Protein AF-A0A7V9Q088-F1 (afdb_monomer_lite)

Radius of gyration: 22.1 Å; chains: 1; bounding box: 55×41×74 Å

Secondary structure (DSSP, 8-state):
-HHHHHHHHHHHHHHHSSSS-GGGG-GGGB--HHHHHHHHHHHHHH-TTT-HHHH-HHHHHHHHHHHHHHHH--SSS---SHHHHHHHHHHHHHHHHHHHBS--SSTTSHHHHTTHHHHHHHHHHHHHHHHHHHHHHHHHHHSSHHHHHHHHHHHHHHHHHHHHHHH-TTTTTHHHHSSSS-TT-GGGT-HHHHHHHHHHHHHTSPPHHHHGGGGGGSHHHHHHHHHHHHHHHHHHHHHHHHSHHHHHHHHHTT--

Structure (mmCIF, N/CA/C/O backbone):
data_AF-A0A7V9Q088-F1
#
_entry.id   AF-A0A7V9Q088-F1
#
loop_
_atom_site.group_PDB
_atom_site.id
_atom_site.type_symbol
_atom_site.label_atom_id
_atom_site.label_alt_id
_atom_site.label_comp_id
_atom_site.label_asym_id
_atom_site.label_entity_id
_atom_site.label_seq_id
_atom_site.pdbx_PDB_ins_code
_atom_site.Cartn_x
_atom_site.Cartn_y
_atom_site.Cartn_z
_atom_site.occupancy
_atom_site.B_iso_or_equiv
_atom_site.auth_seq_id
_atom_site.auth_comp_id
_atom_site.auth_asym_id
_atom_site.auth_atom_id
_atom_site.pdbx_PDB_model_num
ATOM 1 N N . MET A 1 1 ? -17.398 9.238 -22.996 1.00 75.69 1 MET A N 1
ATOM 2 C CA . MET A 1 1 ? -16.457 8.129 -23.282 1.00 75.69 1 MET A CA 1
ATOM 3 C C . MET A 1 1 ? -15.951 8.136 -24.720 1.00 75.69 1 MET A C 1
ATOM 5 O O . MET A 1 1 ? -14.748 8.254 -24.880 1.00 75.69 1 MET A O 1
ATOM 9 N N . ALA A 1 2 ? -16.811 8.085 -25.746 1.00 91.38 2 ALA A N 1
ATOM 10 C CA . ALA A 1 2 ? -16.373 7.986 -27.150 1.00 91.38 2 ALA A CA 1
ATOM 11 C C . ALA A 1 2 ? -15.388 9.088 -27.597 1.00 91.38 2 ALA A C 1
ATOM 13 O O . ALA A 1 2 ? -14.335 8.774 -28.136 1.00 91.38 2 ALA A O 1
ATOM 14 N N . VAL A 1 3 ? -15.676 10.361 -27.297 1.00 92.56 3 VAL A N 1
ATOM 15 C CA . VAL A 1 3 ? -14.774 11.489 -27.616 1.00 92.56 3 VAL A CA 1
ATOM 16 C C . VAL A 1 3 ? -13.423 11.358 -26.902 1.00 92.56 3 VAL A C 1
ATOM 18 O O . VAL A 1 3 ? -12.386 11.588 -27.509 1.00 92.56 3 VAL A O 1
ATOM 21 N N . GLY A 1 4 ? -13.420 10.933 -25.634 1.00 89.31 4 GLY A N 1
ATOM 22 C CA . GLY A 1 4 ? -12.186 10.720 -24.872 1.00 89.31 4 GLY A CA 1
ATOM 23 C C . GLY A 1 4 ? -11.329 9.591 -25.445 1.00 89.31 4 GLY A C 1
ATOM 24 O O . GLY A 1 4 ? -10.123 9.759 -25.587 1.00 89.31 4 GLY A O 1
ATOM 25 N N . ILE A 1 5 ? -11.957 8.480 -25.844 1.00 90.62 5 ILE A N 1
ATOM 26 C CA . ILE A 1 5 ? -11.276 7.368 -26.523 1.00 90.62 5 ILE A CA 1
ATOM 27 C C . ILE A 1 5 ? -10.698 7.850 -27.857 1.00 90.62 5 ILE A C 1
ATOM 29 O O . ILE A 1 5 ? -9.521 7.638 -28.114 1.00 90.62 5 ILE A O 1
ATOM 33 N N . ALA A 1 6 ? -11.488 8.561 -28.669 1.00 92.81 6 ALA A N 1
ATOM 34 C CA . ALA A 1 6 ? -11.044 9.069 -29.965 1.00 92.81 6 ALA A CA 1
ATOM 35 C C . ALA A 1 6 ? -9.851 10.033 -29.844 1.00 92.81 6 ALA A C 1
ATOM 37 O O . ALA A 1 6 ? -8.880 9.901 -30.586 1.00 92.81 6 ALA A O 1
ATOM 38 N N . LEU A 1 7 ? -9.887 10.965 -28.885 1.00 93.00 7 LEU A N 1
ATOM 39 C CA . LEU A 1 7 ? -8.783 11.896 -28.636 1.00 93.00 7 LEU A CA 1
ATOM 40 C C . LEU A 1 7 ? -7.525 11.180 -28.121 1.00 93.00 7 LEU A C 1
ATOM 42 O O . LEU A 1 7 ? -6.427 11.490 -28.579 1.00 93.00 7 LEU A O 1
ATOM 46 N N . ALA A 1 8 ? -7.668 10.200 -27.222 1.00 89.00 8 ALA A N 1
ATOM 47 C CA . ALA A 1 8 ? -6.544 9.401 -26.729 1.00 89.00 8 ALA A CA 1
ATOM 48 C C . ALA A 1 8 ? -5.906 8.556 -27.846 1.00 89.00 8 ALA A C 1
ATOM 50 O O . ALA A 1 8 ? -4.684 8.512 -27.981 1.00 89.00 8 ALA A O 1
ATOM 51 N N . SER A 1 9 ? -6.734 7.937 -28.689 1.00 90.44 9 SER A N 1
ATOM 52 C CA . SER A 1 9 ? -6.293 7.206 -29.875 1.00 90.44 9 SER A CA 1
ATOM 53 C C . SER A 1 9 ? -5.562 8.109 -30.868 1.00 90.44 9 SER A C 1
ATOM 55 O O . SER A 1 9 ? -4.493 7.739 -31.344 1.00 90.44 9 SER A O 1
ATOM 57 N N . LEU A 1 10 ? -6.091 9.304 -31.152 1.00 94.06 10 LEU A N 1
ATOM 58 C CA . LEU A 1 10 ? -5.454 10.266 -32.055 1.00 94.06 10 LEU A CA 1
ATOM 59 C C . LEU A 1 10 ? -4.103 10.746 -31.511 1.00 94.06 10 LEU A C 1
ATOM 61 O O . LEU A 1 10 ? -3.134 10.823 -32.264 1.00 94.06 10 LEU A O 1
ATOM 65 N N . PHE A 1 11 ? -4.017 11.016 -30.206 1.00 91.38 11 PHE A N 1
ATOM 66 C CA . PHE A 1 11 ? -2.753 11.353 -29.555 1.00 91.38 11 PHE A CA 1
ATOM 67 C C . PHE A 1 11 ? -1.709 10.244 -29.734 1.00 91.38 11 PHE A C 1
ATOM 69 O O . PHE A 1 11 ? -0.570 10.534 -30.101 1.00 91.38 11 PHE A O 1
ATOM 76 N N . ASN A 1 12 ? -2.097 8.979 -29.537 1.00 90.44 12 ASN A N 1
ATOM 77 C CA . ASN A 1 12 ? -1.188 7.855 -29.749 1.00 90.44 12 ASN A CA 1
ATOM 78 C C . ASN A 1 12 ? -0.735 7.753 -31.210 1.00 90.44 12 ASN A C 1
ATOM 80 O O . ASN A 1 12 ? 0.446 7.527 -31.452 1.00 90.44 12 ASN A O 1
ATOM 84 N N . VAL A 1 13 ? -1.626 7.987 -32.182 1.00 92.94 13 VAL A N 1
ATOM 85 C CA . VAL A 1 13 ? -1.256 7.975 -33.608 1.00 92.94 13 VAL A CA 1
ATOM 86 C C . VAL A 1 13 ? -0.231 9.065 -33.912 1.00 92.94 13 VAL A C 1
ATOM 88 O O . VAL A 1 13 ? 0.770 8.788 -34.563 1.00 92.94 13 VAL A O 1
ATOM 91 N N . ILE A 1 14 ? -0.437 10.282 -33.401 1.00 93.00 14 ILE A N 1
ATOM 92 C CA . ILE A 1 14 ? 0.496 11.402 -33.600 1.00 93.00 14 ILE A CA 1
ATOM 93 C C . ILE A 1 14 ? 1.861 11.106 -32.963 1.00 93.00 14 ILE A C 1
ATOM 95 O O . ILE A 1 14 ? 2.893 11.435 -33.541 1.00 93.00 14 ILE A O 1
ATOM 99 N N . ARG A 1 15 ? 1.880 10.499 -31.771 1.00 89.38 15 ARG A N 1
ATOM 100 C CA . ARG A 1 15 ? 3.108 10.297 -30.990 1.00 89.38 15 ARG A CA 1
ATOM 101 C C . ARG A 1 15 ? 3.881 9.027 -31.352 1.00 89.38 15 ARG A C 1
ATOM 103 O O . ARG A 1 15 ? 5.106 9.048 -31.332 1.00 89.38 15 ARG A O 1
ATOM 110 N N . PHE A 1 16 ? 3.177 7.935 -31.625 1.00 86.38 16 PHE A N 1
ATOM 111 C CA . PHE A 1 16 ? 3.736 6.586 -31.771 1.00 86.38 16 PHE A CA 1
ATOM 112 C C . PHE A 1 16 ? 3.439 5.955 -33.137 1.00 86.38 16 PHE A C 1
ATOM 114 O O . PHE A 1 16 ? 3.862 4.833 -33.393 1.00 86.38 16 PHE A O 1
ATOM 121 N N . GLY A 1 17 ? 2.681 6.628 -34.010 1.00 90.69 17 GLY A N 1
ATOM 122 C CA . GLY A 1 17 ? 2.274 6.072 -35.304 1.00 90.69 17 GLY A CA 1
ATOM 123 C C . GLY A 1 17 ? 1.231 4.952 -35.208 1.00 90.69 17 GLY A C 1
ATOM 124 O O . GLY A 1 17 ? 0.972 4.273 -36.197 1.00 90.69 17 GLY A O 1
ATOM 125 N N . SER A 1 18 ? 0.624 4.741 -34.036 1.00 89.81 18 SER A N 1
ATOM 126 C CA . SER A 1 18 ? -0.330 3.659 -33.772 1.00 89.81 18 SER A CA 1
ATOM 127 C C . SER A 1 18 ? -1.443 4.119 -32.831 1.00 89.81 18 SER A C 1
ATOM 129 O O . SER A 1 18 ? -1.239 4.976 -31.982 1.00 89.81 18 SER A O 1
ATOM 131 N N . VAL A 1 19 ? -2.635 3.525 -32.951 1.00 89.31 19 VAL A N 1
ATOM 132 C CA . VAL A 1 19 ? -3.782 3.773 -32.051 1.00 89.31 19 VAL A CA 1
ATOM 133 C C . VAL A 1 19 ? -3.462 3.367 -30.605 1.00 89.31 19 VAL A C 1
ATOM 135 O O . VAL A 1 19 ? -3.989 3.943 -29.648 1.00 89.31 19 VAL A O 1
ATOM 138 N N . LEU A 1 20 ? -2.575 2.385 -30.454 1.00 83.31 20 LEU A N 1
ATOM 139 C CA . LEU A 1 20 ? -2.045 1.912 -29.183 1.00 83.31 20 LEU A CA 1
ATOM 140 C C . LEU A 1 20 ? -0.605 2.391 -29.028 1.00 83.31 20 LEU A C 1
ATOM 142 O O . LEU A 1 20 ? 0.156 2.397 -29.993 1.00 83.31 20 LEU A O 1
ATOM 146 N N . ASN A 1 21 ? -0.215 2.739 -27.805 1.00 80.81 21 ASN A N 1
ATOM 147 C CA . ASN A 1 21 ? 1.184 2.996 -27.501 1.00 80.81 21 ASN A CA 1
ATOM 148 C C . ASN A 1 21 ? 1.957 1.665 -27.539 1.00 80.81 21 ASN A C 1
ATOM 150 O O . ASN A 1 21 ? 1.909 0.881 -26.593 1.00 80.81 21 ASN A O 1
ATOM 154 N N . THR A 1 22 ? 2.634 1.409 -28.656 1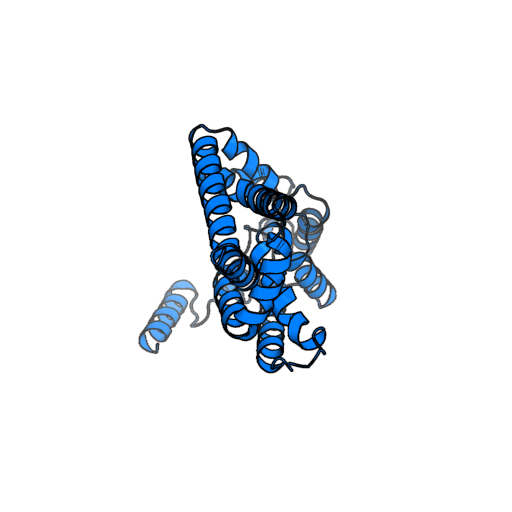.00 81.38 22 THR A N 1
ATOM 155 C CA . THR A 1 22 ? 3.386 0.174 -28.907 1.00 81.38 22 THR A CA 1
ATOM 156 C C . THR A 1 22 ? 4.629 0.050 -28.042 1.00 81.38 22 THR A C 1
ATOM 158 O O . THR A 1 22 ? 5.059 -1.073 -27.809 1.00 81.38 22 THR A O 1
ATOM 161 N N . SER A 1 23 ? 5.158 1.154 -27.500 1.00 78.62 23 SER A N 1
ATOM 162 C CA . SER A 1 23 ? 6.280 1.091 -26.560 1.00 78.62 23 SER A CA 1
ATOM 163 C C . SER A 1 23 ? 5.919 0.311 -25.304 1.00 78.62 23 SER A C 1
ATOM 165 O O . SER A 1 23 ? 6.768 -0.336 -24.724 1.00 78.62 23 SER A O 1
ATOM 167 N N . TYR A 1 24 ? 4.646 0.288 -24.905 1.00 75.44 24 TYR A N 1
ATOM 168 C CA . TYR A 1 24 ? 4.194 -0.533 -23.781 1.00 75.44 24 TYR A CA 1
ATOM 169 C C . TYR A 1 24 ? 4.073 -2.028 -24.095 1.00 75.44 24 TYR A C 1
ATOM 171 O O . TYR A 1 24 ? 3.809 -2.807 -23.183 1.00 75.44 24 TYR A O 1
ATOM 179 N N . LEU A 1 25 ? 4.227 -2.425 -25.358 1.00 81.38 25 LEU A N 1
ATOM 180 C CA . LEU A 1 25 ? 4.153 -3.816 -25.807 1.00 81.38 25 LEU A CA 1
ATOM 181 C C . LEU A 1 25 ? 5.546 -4.414 -26.049 1.00 81.38 25 LEU A C 1
ATOM 183 O O . LEU A 1 25 ? 5.651 -5.529 -26.561 1.00 81.38 25 LEU A O 1
ATOM 187 N N . GLU A 1 26 ? 6.612 -3.678 -25.726 1.00 83.31 26 GLU A N 1
ATOM 188 C CA . GLU A 1 26 ? 7.977 -4.162 -25.902 1.00 83.31 26 GLU A CA 1
ATOM 189 C C . GLU A 1 26 ? 8.237 -5.367 -24.977 1.00 83.31 26 GLU A C 1
ATOM 191 O O . GLU A 1 26 ? 7.919 -5.308 -23.784 1.00 83.31 26 GLU A O 1
ATOM 196 N N . PRO A 1 27 ? 8.823 -6.468 -25.489 1.00 83.75 27 PRO A N 1
ATOM 197 C CA . PRO A 1 27 ? 9.041 -7.690 -24.708 1.00 83.75 27 PRO A CA 1
ATOM 198 C C . PRO A 1 27 ? 9.864 -7.474 -23.436 1.00 83.75 27 PRO A C 1
ATOM 200 O O . PRO A 1 27 ? 9.665 -8.168 -22.445 1.00 83.75 27 PRO A O 1
ATOM 203 N N . GLU A 1 28 ? 10.760 -6.490 -23.457 1.00 82.19 28 GLU A N 1
ATOM 204 C CA . GLU A 1 28 ? 11.659 -6.112 -22.359 1.00 82.19 28 GLU A CA 1
ATOM 205 C C . GLU A 1 28 ? 10.913 -5.586 -21.124 1.00 82.19 28 GLU A C 1
ATOM 207 O O . GLU A 1 28 ? 11.467 -5.525 -20.029 1.00 82.19 28 GLU A O 1
ATOM 212 N N . LEU A 1 29 ? 9.643 -5.220 -21.297 1.00 80.88 29 LEU A N 1
ATOM 213 C CA . LEU A 1 29 ? 8.772 -4.685 -20.256 1.00 80.88 29 LEU A CA 1
ATOM 214 C C . LEU A 1 29 ? 7.871 -5.759 -19.661 1.00 80.88 29 LEU A C 1
ATOM 216 O O . LEU A 1 29 ? 7.178 -5.506 -18.677 1.00 80.88 29 LEU A O 1
ATOM 220 N N . HIS A 1 30 ? 7.853 -6.948 -20.255 1.00 86.31 30 HIS A N 1
ATOM 221 C CA . HIS A 1 30 ? 7.099 -8.078 -19.752 1.00 86.31 30 HIS A CA 1
ATOM 222 C C . HIS A 1 30 ? 7.961 -8.924 -18.829 1.00 86.31 30 HIS A C 1
ATOM 224 O O . HIS A 1 30 ? 9.122 -9.221 -19.103 1.00 86.31 30 HIS A O 1
ATOM 230 N N . THR A 1 31 ? 7.362 -9.352 -17.726 1.00 87.88 31 THR A N 1
ATOM 231 C CA . THR A 1 31 ? 8.046 -10.201 -16.759 1.00 87.88 31 THR A CA 1
ATOM 232 C C . THR A 1 31 ? 8.310 -11.583 -17.369 1.00 87.88 31 THR A C 1
ATOM 234 O O . THR A 1 31 ? 7.371 -12.235 -17.838 1.00 87.88 31 THR A O 1
ATOM 237 N N . PRO A 1 32 ? 9.559 -12.075 -17.359 1.00 88.12 32 PRO A N 1
ATOM 238 C CA . PRO A 1 32 ? 9.908 -13.320 -18.019 1.00 88.12 32 PRO A CA 1
ATOM 239 C C . PRO A 1 32 ? 9.454 -14.529 -17.198 1.00 88.12 32 PRO A C 1
ATOM 241 O O . PRO A 1 32 ? 9.978 -14.815 -16.122 1.00 88.12 32 PRO A O 1
ATOM 244 N N . GLY A 1 33 ? 8.522 -15.294 -17.762 1.00 89.88 33 GLY A N 1
ATOM 245 C CA . GLY A 1 33 ? 8.102 -16.589 -17.233 1.00 89.88 33 GLY A CA 1
ATOM 246 C C . GLY A 1 33 ? 7.245 -16.526 -15.962 1.00 89.88 33 GLY A C 1
ATOM 247 O O . GLY A 1 33 ? 7.229 -15.557 -15.208 1.00 89.88 33 GLY A O 1
ATOM 248 N N . ILE A 1 34 ? 6.535 -17.626 -15.700 1.00 91.62 34 ILE A N 1
ATOM 249 C CA . ILE A 1 34 ? 5.550 -17.715 -14.608 1.00 91.62 34 ILE A CA 1
ATOM 250 C C . ILE A 1 34 ? 6.217 -17.595 -13.232 1.00 91.62 34 ILE A C 1
ATOM 252 O O . ILE A 1 34 ? 5.662 -16.968 -12.335 1.00 91.62 34 ILE A O 1
ATOM 256 N N . GLY A 1 35 ? 7.414 -18.169 -13.063 1.00 92.31 35 GLY A N 1
ATOM 257 C CA . GLY A 1 35 ? 8.133 -18.137 -11.786 1.00 92.31 35 GLY A CA 1
ATOM 258 C C . GLY A 1 35 ? 8.419 -16.711 -11.314 1.00 92.31 35 GLY A C 1
ATOM 259 O O . GLY A 1 35 ? 8.125 -16.377 -10.168 1.00 92.31 35 GLY A O 1
ATOM 260 N N . ARG A 1 36 ? 8.905 -15.848 -12.215 1.00 89.50 36 ARG A N 1
ATOM 261 C CA . ARG A 1 36 ? 9.195 -14.448 -11.887 1.00 89.50 36 ARG A CA 1
ATOM 262 C C . ARG A 1 36 ? 7.919 -13.639 -11.675 1.00 89.50 36 ARG A C 1
ATOM 264 O O . ARG A 1 36 ? 7.862 -12.843 -10.746 1.00 89.50 36 ARG A O 1
ATOM 271 N N . THR A 1 37 ? 6.877 -13.873 -12.474 1.00 90.88 37 THR A N 1
ATOM 272 C CA . THR A 1 37 ? 5.571 -13.234 -12.250 1.00 90.88 37 THR A CA 1
ATOM 273 C C . THR A 1 37 ? 5.019 -13.571 -10.868 1.00 90.88 37 THR A C 1
ATOM 275 O O . THR A 1 37 ? 4.578 -12.674 -10.159 1.00 90.88 37 THR A O 1
ATOM 278 N N . LEU A 1 38 ? 5.071 -14.838 -10.445 1.00 91.75 38 LEU A N 1
ATOM 279 C CA . LEU A 1 38 ? 4.617 -15.240 -9.111 1.00 91.75 38 LEU A CA 1
ATOM 280 C C . LEU A 1 38 ? 5.459 -14.610 -8.003 1.00 91.75 38 LEU A C 1
ATOM 282 O O . LEU A 1 38 ? 4.904 -14.160 -7.002 1.00 91.75 38 LEU A O 1
ATOM 286 N N . GLU A 1 39 ? 6.775 -14.534 -8.190 1.00 91.62 39 GLU A N 1
ATOM 287 C CA . GLU A 1 39 ? 7.644 -13.811 -7.268 1.00 91.62 39 GLU A CA 1
ATOM 288 C C . GLU A 1 39 ? 7.206 -12.347 -7.135 1.00 91.62 39 GLU A C 1
ATOM 290 O O . GLU A 1 39 ? 7.005 -11.873 -6.020 1.00 91.62 39 GLU A O 1
ATOM 295 N N . TYR A 1 40 ? 6.966 -11.656 -8.251 1.00 89.56 40 TYR A N 1
ATOM 296 C CA . TYR A 1 40 ? 6.508 -10.266 -8.254 1.00 89.56 40 TYR A CA 1
ATOM 297 C C . TYR A 1 40 ? 5.109 -10.080 -7.665 1.00 89.56 40 TYR A C 1
ATOM 299 O O . TYR A 1 40 ? 4.858 -9.100 -6.967 1.00 89.56 40 TYR A O 1
ATOM 307 N N . VAL A 1 41 ? 4.202 -11.039 -7.859 1.00 90.31 41 VAL A N 1
ATOM 308 C CA . VAL A 1 41 ? 2.903 -11.049 -7.169 1.00 90.31 41 VAL A CA 1
ATOM 309 C C . VAL A 1 41 ? 3.107 -11.075 -5.657 1.00 90.31 41 VAL A C 1
ATOM 311 O O . VAL A 1 41 ? 2.465 -10.312 -4.937 1.00 90.31 41 VAL A O 1
ATOM 314 N N . VAL A 1 42 ? 4.000 -11.934 -5.162 1.00 90.88 42 VAL A N 1
ATOM 315 C CA . VAL A 1 42 ? 4.286 -12.035 -3.728 1.00 90.88 42 VAL A CA 1
ATOM 316 C C . VAL A 1 42 ? 4.953 -10.754 -3.226 1.00 90.88 42 VAL A C 1
ATOM 318 O O . VAL A 1 42 ? 4.514 -10.191 -2.220 1.00 90.88 42 VAL A O 1
ATOM 321 N N . THR A 1 43 ? 5.964 -10.247 -3.932 1.00 88.75 43 THR A N 1
ATOM 322 C CA . THR A 1 43 ? 6.729 -9.067 -3.503 1.00 88.75 43 THR A CA 1
ATOM 323 C C . THR A 1 43 ? 5.855 -7.821 -3.427 1.00 88.75 43 THR A C 1
ATOM 325 O O . THR A 1 43 ? 5.979 -7.059 -2.469 1.00 88.75 43 THR A O 1
ATOM 328 N N . LEU A 1 44 ? 4.899 -7.660 -4.349 1.00 86.94 44 LEU A N 1
ATOM 329 C CA . LEU A 1 44 ? 3.910 -6.580 -4.330 1.00 86.94 44 LEU A CA 1
ATOM 330 C C . LEU A 1 44 ? 3.147 -6.485 -3.006 1.00 86.94 44 LEU A C 1
ATOM 332 O O . LEU A 1 44 ? 2.776 -5.387 -2.596 1.00 86.94 44 LEU A O 1
ATOM 336 N N . PHE A 1 45 ? 2.926 -7.603 -2.315 1.00 88.25 45 PHE A N 1
ATOM 337 C CA . PHE A 1 45 ? 2.261 -7.605 -1.016 1.00 88.25 45 PHE A CA 1
ATOM 338 C C . PHE A 1 45 ? 3.242 -7.552 0.149 1.00 88.25 45 PHE A C 1
ATOM 340 O O . PHE A 1 45 ? 3.069 -6.726 1.046 1.00 88.25 45 PHE A O 1
ATOM 347 N N . VAL A 1 46 ? 4.240 -8.441 0.155 1.00 90.56 46 VAL A N 1
ATOM 348 C CA . VAL A 1 46 ? 4.999 -8.766 1.375 1.00 90.56 46 VAL A CA 1
ATOM 349 C C . VAL A 1 46 ? 6.447 -8.306 1.365 1.00 90.56 46 VAL A C 1
ATOM 351 O O . VAL A 1 46 ? 7.125 -8.495 2.372 1.00 90.56 46 VAL A O 1
ATOM 354 N N . SER A 1 47 ? 6.943 -7.730 0.268 1.00 90.00 47 SER A N 1
ATOM 355 C CA . SER A 1 47 ? 8.338 -7.305 0.232 1.00 90.00 47 SER A CA 1
ATOM 356 C C . SER A 1 47 ? 8.624 -6.314 1.370 1.00 90.00 47 SER A C 1
ATOM 358 O O . SER A 1 47 ? 7.903 -5.318 1.511 1.00 90.00 47 SER A O 1
ATOM 360 N N . PRO A 1 48 ? 9.692 -6.544 2.154 1.00 86.94 48 PRO A N 1
ATOM 361 C CA . PRO A 1 48 ? 10.092 -5.633 3.219 1.00 86.94 48 PRO A CA 1
ATOM 362 C C . PRO A 1 48 ? 10.477 -4.262 2.667 1.00 86.94 48 PRO A C 1
ATOM 364 O O . PRO A 1 48 ? 10.301 -3.253 3.347 1.00 86.94 48 PRO A O 1
ATOM 367 N N . SER A 1 49 ? 10.964 -4.214 1.426 1.00 84.81 49 SER A N 1
ATOM 368 C CA . SER A 1 49 ? 11.492 -2.990 0.853 1.00 84.81 49 SER A CA 1
ATOM 369 C C . SER A 1 49 ? 10.414 -1.988 0.432 1.00 84.81 49 SER A C 1
ATOM 371 O O . SER A 1 49 ? 10.707 -0.808 0.241 1.00 84.81 49 SER A O 1
ATOM 373 N N . GLY A 1 50 ? 9.165 -2.446 0.290 1.00 78.75 50 GLY A N 1
ATOM 374 C CA . GLY A 1 50 ? 8.139 -1.671 -0.396 1.00 78.75 50 GLY A CA 1
ATOM 375 C C . GLY A 1 50 ? 6.892 -2.411 -0.874 1.00 78.75 50 GLY A C 1
ATOM 376 O O . GLY A 1 50 ? 6.170 -1.894 -1.724 1.00 78.75 50 GLY A O 1
ATOM 377 N N . GLY A 1 51 ? 6.607 -3.595 -0.334 1.00 86.69 51 GLY A N 1
ATOM 378 C CA . GLY A 1 51 ? 5.313 -4.240 -0.525 1.00 86.69 51 GLY A CA 1
ATOM 379 C C . GLY A 1 51 ? 4.166 -3.432 0.096 1.00 86.69 51 GLY A C 1
ATOM 380 O O . GLY A 1 51 ? 4.362 -2.591 0.981 1.00 86.69 51 GLY A O 1
ATOM 381 N N . MET A 1 52 ? 2.940 -3.718 -0.338 1.00 86.44 52 MET A N 1
ATOM 382 C CA . MET A 1 52 ? 1.718 -3.045 0.113 1.00 86.44 52 MET A CA 1
ATOM 383 C C . MET A 1 52 ? 1.518 -3.134 1.633 1.00 86.44 52 MET A C 1
ATOM 385 O O . MET A 1 52 ? 1.004 -2.194 2.234 1.00 86.44 52 MET A O 1
ATOM 389 N N . LEU A 1 53 ? 1.961 -4.219 2.282 1.00 87.88 53 LEU A N 1
ATOM 390 C CA . LEU A 1 53 ? 1.900 -4.345 3.742 1.00 87.88 53 LEU A CA 1
ATOM 391 C C . LEU A 1 53 ? 2.785 -3.329 4.466 1.00 87.88 53 LEU A C 1
ATOM 393 O O . LEU A 1 53 ? 2.419 -2.874 5.545 1.00 87.88 53 LEU A O 1
ATOM 397 N N . VAL A 1 54 ? 3.931 -2.980 3.882 1.00 85.38 54 VAL A N 1
ATOM 398 C CA . VAL A 1 54 ? 4.874 -2.018 4.460 1.00 85.38 54 VAL A CA 1
ATOM 399 C C . VAL A 1 54 ? 4.396 -0.602 4.188 1.00 85.38 54 VAL A C 1
ATOM 401 O O . VAL A 1 54 ? 4.355 0.225 5.087 1.00 85.38 54 VAL A O 1
ATOM 404 N N . PHE A 1 55 ? 3.992 -0.311 2.956 1.00 84.44 55 PHE A N 1
ATOM 405 C CA . PHE A 1 55 ? 3.574 1.039 2.606 1.00 84.44 55 PHE A CA 1
ATOM 406 C C . PHE A 1 55 ? 2.193 1.379 3.182 1.00 84.44 55 PHE A C 1
ATOM 408 O O . PHE A 1 55 ? 1.995 2.487 3.689 1.00 84.44 55 PHE A O 1
ATOM 415 N N . TRP A 1 56 ? 1.217 0.477 3.041 1.00 88.06 56 TRP A N 1
ATOM 416 C CA . TRP A 1 56 ? -0.210 0.704 3.303 1.00 88.06 56 TRP A CA 1
ATOM 417 C C . TRP A 1 56 ? -0.789 -0.421 4.191 1.00 88.06 56 TRP A C 1
ATOM 419 O O . TRP A 1 56 ? -1.717 -1.142 3.790 1.00 88.06 56 TRP A O 1
ATOM 429 N N . PRO A 1 57 ? -0.278 -0.585 5.427 1.00 89.81 57 PRO A N 1
ATOM 430 C CA . PRO A 1 57 ? -0.675 -1.680 6.313 1.00 89.81 57 PRO A CA 1
ATOM 431 C C . PRO A 1 57 ? -2.175 -1.665 6.612 1.00 89.81 57 PRO A C 1
ATOM 433 O O . PRO A 1 57 ? -2.828 -2.703 6.542 1.00 89.81 57 PRO A O 1
ATOM 436 N N . ALA A 1 58 ? -2.754 -0.492 6.889 1.00 90.81 58 ALA A N 1
ATOM 437 C CA . ALA A 1 58 ? -4.166 -0.374 7.252 1.00 90.81 58 ALA A CA 1
ATOM 438 C C . ALA A 1 58 ? -5.101 -0.880 6.139 1.00 90.81 58 ALA A C 1
ATOM 440 O O . ALA A 1 58 ? -5.989 -1.691 6.403 1.00 90.81 58 ALA A O 1
ATOM 441 N N . ALA A 1 59 ? -4.871 -0.455 4.892 1.00 92.31 59 ALA A N 1
ATOM 442 C CA . ALA A 1 59 ? -5.654 -0.911 3.746 1.00 92.31 59 ALA A CA 1
ATOM 443 C C . ALA A 1 59 ? -5.464 -2.415 3.503 1.00 92.31 59 ALA A C 1
ATOM 445 O O . ALA A 1 59 ? -6.440 -3.133 3.292 1.00 92.31 59 ALA A O 1
ATOM 446 N N . SER A 1 60 ? -4.224 -2.902 3.605 1.00 93.06 60 SER A N 1
ATOM 447 C CA . SER A 1 60 ? -3.898 -4.318 3.420 1.00 93.06 60 SER A CA 1
ATOM 448 C C . SER A 1 60 ? -4.601 -5.212 4.442 1.00 93.06 60 SER A C 1
ATOM 450 O O . SER A 1 60 ? -5.259 -6.180 4.064 1.00 93.06 60 SER A O 1
ATOM 452 N N . PHE A 1 61 ? -4.529 -4.871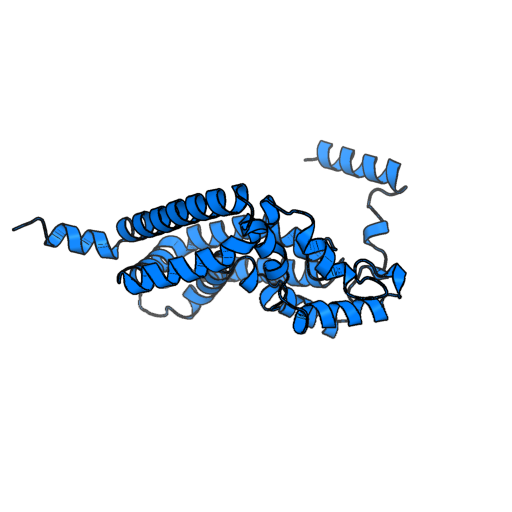 5.733 1.00 94.19 61 PHE A N 1
ATOM 453 C CA . PHE A 1 61 ? -5.202 -5.630 6.788 1.00 94.19 61 PHE A CA 1
ATOM 454 C C . PHE A 1 61 ? -6.722 -5.560 6.666 1.00 94.19 61 PHE A C 1
ATOM 456 O O . PHE A 1 61 ? -7.392 -6.572 6.877 1.00 94.19 61 PHE A O 1
ATOM 463 N N . LEU A 1 62 ? -7.277 -4.405 6.296 1.00 94.88 62 LEU A N 1
ATOM 464 C CA . LEU A 1 62 ? -8.713 -4.253 6.080 1.00 94.88 62 LEU A CA 1
ATOM 465 C C . LEU A 1 62 ? -9.193 -5.143 4.932 1.00 94.88 62 LEU A C 1
ATOM 467 O O . LEU A 1 62 ? -10.141 -5.902 5.119 1.00 94.88 62 LEU A O 1
ATOM 471 N N . LEU A 1 63 ? -8.525 -5.100 3.778 1.00 95.69 63 LEU A N 1
ATOM 472 C CA . LEU A 1 63 ? -8.877 -5.912 2.612 1.00 95.69 63 LEU A CA 1
ATOM 473 C C . LEU A 1 63 ? -8.703 -7.406 2.878 1.00 95.69 63 LEU A C 1
ATOM 475 O O . LEU A 1 63 ? -9.597 -8.190 2.558 1.00 95.69 63 LEU A O 1
ATOM 479 N N . ALA A 1 64 ? -7.599 -7.801 3.515 1.00 95.69 64 ALA A N 1
ATOM 480 C CA . ALA A 1 64 ? -7.377 -9.186 3.915 1.00 95.69 64 ALA A CA 1
ATOM 481 C C . ALA A 1 64 ? -8.484 -9.663 4.865 1.00 95.69 64 ALA A C 1
ATOM 483 O O . ALA A 1 64 ? -9.078 -10.720 4.650 1.00 95.69 64 ALA A O 1
ATOM 484 N N . THR A 1 65 ? -8.831 -8.852 5.869 1.00 95.25 65 THR A N 1
ATOM 485 C CA . THR A 1 65 ? -9.921 -9.171 6.797 1.00 95.25 65 THR A CA 1
ATOM 486 C C . THR A 1 65 ? -11.246 -9.274 6.051 1.00 95.25 65 THR A C 1
ATOM 488 O O . THR A 1 65 ? -11.933 -10.273 6.211 1.00 95.25 65 THR A O 1
ATOM 491 N N . ALA A 1 66 ? -11.585 -8.318 5.182 1.00 94.88 66 ALA A N 1
ATOM 492 C CA . ALA A 1 66 ? -12.808 -8.330 4.378 1.00 94.88 66 ALA A CA 1
ATOM 493 C C . ALA A 1 66 ? -12.933 -9.585 3.494 1.00 94.88 66 ALA A C 1
ATOM 495 O O . ALA A 1 66 ? -14.024 -10.135 3.357 1.00 94.88 66 ALA A O 1
ATOM 496 N N . CYS A 1 67 ? -11.825 -10.078 2.934 1.00 95.81 67 CYS A N 1
ATOM 497 C CA . CYS A 1 67 ? -11.821 -11.300 2.127 1.00 95.81 67 CYS A CA 1
ATOM 498 C C . CYS A 1 67 ? -11.982 -12.573 2.977 1.00 95.81 67 CYS A C 1
ATOM 500 O O . CYS A 1 67 ? -12.627 -13.527 2.546 1.00 95.81 67 CYS A O 1
ATOM 502 N N . LEU A 1 68 ? -11.407 -12.600 4.183 1.00 94.69 68 LEU A N 1
ATOM 503 C CA . LEU A 1 68 ? -11.395 -13.783 5.053 1.00 94.69 68 LEU A CA 1
ATOM 504 C C . LEU A 1 68 ? -12.627 -13.888 5.961 1.00 94.69 68 LEU A C 1
ATOM 506 O O . LEU A 1 68 ? -13.019 -14.989 6.351 1.00 94.69 68 LEU A O 1
ATOM 510 N N . LEU A 1 69 ? -13.253 -12.762 6.303 1.00 92.19 69 LEU A N 1
ATOM 511 C CA . LEU A 1 69 ? -14.331 -12.693 7.288 1.00 92.19 69 LEU A CA 1
ATOM 512 C C . LEU A 1 69 ? -15.515 -13.626 6.976 1.00 92.19 69 LEU A C 1
ATOM 514 O O . LEU A 1 69 ? -15.930 -14.347 7.888 1.00 92.19 69 LEU A O 1
ATOM 518 N N . PRO A 1 70 ? -16.021 -13.706 5.725 1.00 89.69 70 PRO A N 1
ATOM 519 C CA . PRO A 1 70 ? -17.125 -14.605 5.381 1.00 89.69 70 PRO A CA 1
ATOM 520 C C . PRO A 1 70 ? -16.760 -16.093 5.457 1.00 89.69 70 PRO A C 1
ATOM 522 O O . PRO A 1 70 ? -17.642 -16.937 5.588 1.00 89.69 70 PRO A O 1
ATOM 525 N N . LEU A 1 71 ? -15.466 -16.426 5.381 1.00 88.75 71 LEU A N 1
ATOM 526 C CA . LEU A 1 71 ? -14.969 -17.802 5.457 1.00 88.75 71 LEU A CA 1
ATOM 527 C C . LEU A 1 71 ? -14.792 -18.264 6.909 1.00 88.75 71 LEU A C 1
ATOM 529 O O . LEU A 1 71 ? -15.068 -19.420 7.235 1.00 88.75 71 LEU A O 1
ATOM 533 N N . VAL A 1 72 ? -14.323 -17.361 7.774 1.00 87.25 72 VAL A N 1
ATOM 534 C CA . VAL A 1 72 ? -13.962 -17.663 9.168 1.00 87.25 72 VAL A CA 1
ATOM 535 C C . VAL A 1 72 ? -15.163 -17.534 10.107 1.00 87.25 72 VAL A C 1
ATOM 537 O O . VAL A 1 72 ? -15.336 -18.356 11.010 1.00 87.25 72 VAL A O 1
ATOM 540 N N . LEU A 1 73 ? -16.035 -16.541 9.903 1.00 80.94 73 LEU A N 1
ATOM 541 C CA . LEU A 1 73 ? -17.225 -16.353 10.733 1.00 80.94 73 LEU A CA 1
ATOM 542 C C . LEU A 1 73 ? -18.355 -17.299 10.301 1.00 80.94 73 LEU A C 1
ATOM 544 O O . LEU A 1 73 ? -19.307 -16.914 9.632 1.00 80.94 73 LEU A O 1
ATOM 548 N N . ARG A 1 74 ? -18.278 -18.554 10.756 1.00 63.38 74 ARG A N 1
ATOM 549 C CA . ARG A 1 74 ? -19.361 -19.552 10.621 1.00 63.38 74 ARG A CA 1
ATOM 550 C C . ARG A 1 74 ? -20.497 -19.386 11.642 1.00 63.38 74 ARG A C 1
ATOM 552 O O . ARG A 1 74 ? -21.464 -20.143 11.614 1.00 63.38 74 ARG A O 1
ATOM 559 N N . SER A 1 75 ? -20.378 -18.430 12.563 1.00 50.44 75 SER A N 1
ATOM 560 C CA . SER A 1 75 ? -21.248 -18.325 13.737 1.00 50.44 75 SER A CA 1
ATOM 561 C C . SER A 1 75 ? -22.533 -17.547 13.431 1.00 50.44 75 SER A C 1
ATOM 563 O O . SER A 1 75 ? -22.523 -16.320 13.411 1.00 50.44 75 SER A O 1
ATOM 565 N N . GLY A 1 76 ? -23.632 -18.267 13.171 1.00 56.31 76 GLY A N 1
ATOM 566 C CA . GLY A 1 76 ? -25.036 -17.810 13.232 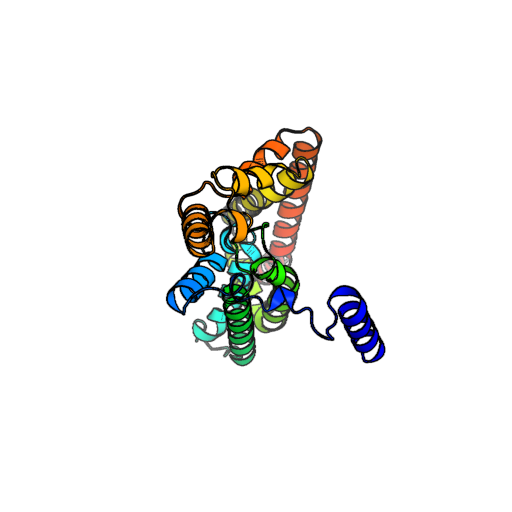1.00 56.31 76 GLY A CA 1
ATOM 567 C C . GLY A 1 76 ? -25.517 -16.780 12.196 1.00 56.31 76 GLY A C 1
ATOM 568 O O . GLY A 1 76 ? -26.650 -16.868 11.731 1.00 56.31 76 GLY A O 1
ATOM 569 N N . ARG A 1 77 ? -24.673 -15.830 11.792 1.00 66.44 77 ARG A N 1
ATOM 570 C CA . ARG A 1 77 ? -24.978 -14.737 10.864 1.00 66.44 77 ARG A CA 1
ATOM 571 C C . ARG A 1 77 ? -24.131 -14.958 9.610 1.00 66.44 77 ARG A C 1
ATOM 573 O O . ARG A 1 77 ? -22.955 -14.609 9.579 1.00 66.44 77 ARG A O 1
ATOM 580 N N . ARG A 1 78 ? -24.697 -15.640 8.609 1.00 78.94 78 ARG A N 1
ATOM 581 C CA . ARG A 1 78 ? -23.988 -15.930 7.352 1.00 78.94 78 ARG A CA 1
ATOM 582 C C . ARG A 1 78 ? -23.724 -14.615 6.618 1.00 78.94 78 ARG A C 1
ATOM 584 O O . ARG A 1 78 ? -24.666 -13.989 6.142 1.00 78.94 78 ARG A O 1
ATOM 591 N N . LEU A 1 79 ? -22.461 -14.202 6.555 1.00 88.12 79 LEU A N 1
ATOM 592 C CA . LEU A 1 79 ? -22.034 -13.113 5.678 1.00 88.12 79 LEU A CA 1
ATOM 593 C C . LEU A 1 79 ? -22.113 -13.590 4.222 1.00 88.12 79 LEU A C 1
ATOM 595 O O . LEU A 1 79 ? -21.799 -14.747 3.936 1.00 88.12 79 LEU A O 1
ATOM 599 N N . ASP A 1 80 ? -22.539 -12.714 3.311 1.00 91.50 80 ASP A N 1
ATOM 600 C CA . ASP A 1 80 ? -22.512 -13.027 1.881 1.00 91.50 80 ASP A CA 1
ATOM 601 C C . ASP A 1 80 ? -21.055 -13.165 1.421 1.00 91.50 80 ASP A C 1
ATOM 603 O O . ASP A 1 80 ? -20.228 -12.298 1.678 1.00 91.50 80 ASP A O 1
ATOM 607 N N . LEU A 1 81 ? -20.739 -14.270 0.749 1.00 94.12 81 LEU A N 1
ATOM 608 C CA . LEU A 1 81 ? -19.400 -14.562 0.246 1.00 94.12 81 LEU A CA 1
ATOM 609 C C . LEU A 1 81 ? -19.110 -13.839 -1.081 1.00 94.12 81 LEU A C 1
ATOM 611 O O . LEU A 1 81 ? -17.947 -13.648 -1.439 1.00 94.12 81 LEU A O 1
ATOM 615 N N . ARG A 1 82 ? -20.145 -13.428 -1.827 1.00 95.12 82 ARG A N 1
ATOM 616 C CA . ARG A 1 82 ? -19.991 -12.863 -3.179 1.00 95.12 82 ARG A CA 1
ATOM 617 C C . ARG A 1 82 ? -19.081 -11.630 -3.221 1.00 95.12 82 ARG A C 1
ATOM 619 O O . ARG A 1 82 ? -18.188 -11.626 -4.068 1.00 95.12 82 ARG A O 1
ATOM 626 N N . PRO A 1 83 ? -19.204 -10.627 -2.324 1.00 95.25 83 PRO A N 1
ATOM 627 C CA . PRO A 1 83 ? -18.313 -9.469 -2.363 1.00 95.25 83 PRO A CA 1
ATOM 628 C C . PRO A 1 83 ? -16.850 -9.841 -2.098 1.00 95.25 83 PRO A C 1
ATOM 630 O O . PRO A 1 83 ? -15.956 -9.250 -2.692 1.00 95.25 83 PRO A O 1
ATOM 633 N N . ALA A 1 84 ? -16.587 -10.853 -1.262 1.00 95.50 84 ALA A N 1
ATOM 634 C CA . ALA A 1 84 ? -15.228 -11.325 -0.997 1.00 95.50 84 ALA A CA 1
ATOM 635 C C . ALA A 1 84 ? -14.641 -12.032 -2.221 1.00 95.50 84 ALA A C 1
ATOM 637 O O . ALA A 1 84 ? -13.488 -11.791 -2.556 1.00 95.50 84 ALA A O 1
ATOM 638 N N . LEU A 1 85 ? -15.434 -12.838 -2.936 1.00 96.31 85 LEU A N 1
ATOM 639 C CA . LEU A 1 85 ? -14.992 -13.449 -4.194 1.00 96.31 85 LEU A CA 1
ATOM 640 C C . LEU A 1 85 ? -14.676 -12.393 -5.255 1.00 96.31 85 LEU A C 1
ATOM 642 O O . LEU A 1 85 ? -13.662 -12.513 -5.935 1.00 96.31 85 LEU A O 1
ATOM 646 N N . VAL A 1 86 ? -15.501 -11.347 -5.368 1.00 96.19 86 VAL A N 1
ATOM 647 C CA . VAL A 1 86 ? -15.238 -10.221 -6.277 1.00 96.19 86 VAL A CA 1
ATOM 648 C C . VAL A 1 86 ? -13.954 -9.495 -5.878 1.00 96.19 86 VAL A C 1
ATOM 650 O O . VAL A 1 86 ? -13.103 -9.273 -6.733 1.00 96.19 86 VAL A O 1
ATOM 653 N N . LEU A 1 87 ? -13.772 -9.176 -4.592 1.00 96.56 87 LEU A N 1
ATOM 654 C CA . LEU A 1 87 ? -12.550 -8.538 -4.095 1.00 96.56 87 LEU A CA 1
ATOM 655 C C . LEU A 1 87 ? -11.312 -9.387 -4.393 1.00 96.56 87 LEU A C 1
ATOM 657 O O . LEU A 1 87 ? -10.358 -8.869 -4.961 1.00 96.56 87 LEU A O 1
ATOM 661 N N . VAL A 1 88 ? -11.340 -10.684 -4.078 1.00 96.56 88 VAL A N 1
ATOM 662 C CA . VAL A 1 88 ? -10.230 -11.609 -4.352 1.00 96.56 88 VAL A CA 1
ATOM 663 C C . VAL A 1 88 ? -9.945 -11.690 -5.848 1.00 96.56 88 VAL A C 1
ATOM 665 O O . VAL A 1 88 ? -8.787 -11.595 -6.240 1.00 96.56 88 VAL A O 1
ATOM 668 N N . ALA A 1 89 ? -10.973 -11.822 -6.688 1.00 96.50 89 ALA A N 1
ATOM 669 C CA . ALA A 1 89 ? -10.804 -11.903 -8.135 1.00 96.50 89 ALA A CA 1
ATOM 670 C C . ALA A 1 89 ? -10.196 -10.619 -8.716 1.00 96.50 89 ALA A C 1
ATOM 672 O O . ALA A 1 89 ? -9.277 -10.694 -9.530 1.00 96.50 89 ALA A O 1
ATOM 673 N N . VAL A 1 90 ? -10.664 -9.444 -8.280 1.00 95.44 90 VAL A N 1
ATOM 674 C CA . VAL A 1 90 ? -10.140 -8.152 -8.744 1.00 95.44 90 VAL A CA 1
ATOM 675 C C . VAL A 1 90 ? -8.722 -7.925 -8.229 1.00 95.44 90 VAL A C 1
ATOM 677 O O . VAL A 1 90 ? -7.855 -7.571 -9.021 1.00 95.44 90 VAL A O 1
ATOM 680 N N . ILE A 1 91 ? -8.455 -8.172 -6.942 1.00 93.94 91 ILE A N 1
ATOM 681 C CA . ILE A 1 91 ? -7.110 -8.056 -6.363 1.00 93.94 91 ILE A CA 1
ATOM 682 C C . ILE A 1 91 ? -6.148 -8.989 -7.102 1.00 93.94 91 ILE A C 1
ATOM 684 O O . ILE A 1 91 ? -5.123 -8.529 -7.587 1.00 93.94 91 ILE A O 1
ATOM 688 N N . ALA A 1 92 ? -6.493 -10.269 -7.265 1.00 93.50 92 ALA A N 1
ATOM 689 C CA . ALA A 1 92 ? -5.648 -11.230 -7.968 1.00 93.50 92 ALA A CA 1
ATOM 690 C C . ALA A 1 92 ? -5.427 -10.839 -9.436 1.00 93.50 92 ALA A C 1
ATOM 692 O O . ALA A 1 92 ? -4.294 -10.870 -9.906 1.00 93.50 92 ALA A O 1
ATOM 693 N N . GLY A 1 93 ? -6.481 -10.435 -10.151 1.00 93.38 93 GLY A N 1
ATOM 694 C CA . GLY A 1 93 ? -6.387 -10.015 -11.549 1.00 93.38 93 GLY A CA 1
ATOM 695 C C . GLY A 1 93 ? -5.503 -8.783 -11.736 1.00 93.38 93 GLY A C 1
ATOM 696 O O . GLY A 1 93 ? -4.635 -8.780 -12.608 1.00 93.38 93 GLY A O 1
ATOM 697 N N . LEU A 1 94 ? -5.671 -7.767 -10.884 1.00 90.94 94 LEU A N 1
ATOM 698 C CA . LEU A 1 94 ? -4.831 -6.570 -10.890 1.00 90.94 94 LEU A CA 1
ATOM 699 C C . LEU A 1 94 ? -3.385 -6.912 -10.538 1.00 90.94 94 LEU A C 1
ATOM 701 O O . LEU A 1 94 ? -2.482 -6.525 -11.271 1.00 90.94 94 LEU A O 1
ATOM 705 N N . THR A 1 95 ? -3.146 -7.663 -9.460 1.00 89.38 95 THR A N 1
ATOM 706 C CA . THR A 1 95 ? -1.784 -8.000 -9.037 1.00 89.38 95 THR A CA 1
ATOM 707 C C . THR A 1 95 ? -1.073 -8.856 -10.076 1.00 89.38 95 THR A C 1
ATOM 709 O O . THR A 1 95 ? 0.065 -8.548 -10.394 1.00 89.38 95 THR A O 1
ATOM 712 N N . ILE A 1 96 ? -1.714 -9.879 -10.651 1.00 90.75 96 ILE A N 1
ATOM 713 C CA . ILE A 1 96 ? -1.105 -10.702 -11.710 1.00 90.75 96 ILE A CA 1
ATOM 714 C C . ILE A 1 96 ? -0.844 -9.857 -12.959 1.00 90.75 96 ILE A C 1
ATOM 716 O O . ILE A 1 96 ? 0.247 -9.925 -13.517 1.00 90.75 96 ILE A O 1
ATOM 720 N N . GLY A 1 97 ? -1.812 -9.033 -13.373 1.00 89.31 97 GLY A N 1
ATOM 721 C CA . GLY A 1 97 ? -1.661 -8.146 -14.525 1.00 89.31 97 GLY A CA 1
ATOM 722 C C . GLY A 1 97 ? -0.475 -7.201 -14.353 1.00 89.31 97 GLY A C 1
ATOM 723 O O . GLY A 1 97 ? 0.438 -7.197 -15.177 1.00 89.31 97 GLY A O 1
ATOM 724 N N . PHE A 1 98 ? -0.428 -6.476 -13.236 1.00 87.31 98 PHE A N 1
ATOM 725 C CA . PHE A 1 98 ? 0.669 -5.564 -12.926 1.00 87.31 98 PHE A CA 1
ATOM 726 C C . PHE A 1 98 ? 1.989 -6.277 -12.656 1.00 87.31 98 PHE A C 1
ATOM 728 O O . PHE A 1 98 ? 3.018 -5.701 -12.959 1.00 87.31 98 PHE A O 1
ATOM 735 N N . ALA A 1 99 ? 1.979 -7.505 -12.133 1.00 88.06 99 ALA A N 1
ATOM 736 C CA . ALA A 1 99 ? 3.175 -8.322 -11.931 1.00 88.06 99 ALA A CA 1
ATOM 737 C C . ALA A 1 99 ? 3.705 -8.966 -13.223 1.00 88.06 99 ALA A C 1
ATOM 739 O O . ALA A 1 99 ? 4.773 -9.569 -13.200 1.00 88.06 99 ALA A O 1
ATOM 740 N N . SER A 1 100 ? 2.944 -8.900 -14.318 1.00 87.94 100 SER A N 1
ATOM 741 C CA . SER A 1 100 ? 3.320 -9.440 -15.631 1.00 87.94 100 SER A CA 1
ATOM 742 C C . SER A 1 100 ? 3.785 -8.365 -16.618 1.00 87.94 100 SER A C 1
ATOM 744 O O . SER A 1 100 ? 4.299 -8.695 -17.690 1.00 87.94 100 SER A O 1
ATOM 746 N N . TRP A 1 101 ? 3.578 -7.088 -16.278 1.00 83.81 101 TRP A N 1
ATOM 747 C CA . TRP A 1 101 ? 3.735 -5.964 -17.193 1.00 83.81 101 TRP A CA 1
ATOM 748 C C . TRP A 1 101 ? 4.307 -4.724 -16.500 1.00 83.81 101 TRP A C 1
ATOM 750 O O . TRP A 1 101 ? 3.760 -4.235 -15.512 1.00 83.81 101 TRP A O 1
ATOM 760 N N . TRP A 1 102 ? 5.402 -4.208 -17.061 1.00 72.25 102 TRP A N 1
ATOM 761 C CA . TRP A 1 102 ? 6.221 -3.103 -16.562 1.00 72.25 102 TRP A CA 1
ATOM 762 C C . TRP A 1 102 ? 6.425 -3.177 -15.046 1.00 72.25 102 TRP A C 1
ATOM 764 O O . TRP A 1 102 ? 6.020 -2.295 -14.283 1.00 72.25 102 TRP A O 1
ATOM 774 N N . THR A 1 103 ? 7.056 -4.257 -14.602 1.00 61.06 103 THR A N 1
ATOM 775 C CA . THR A 1 103 ? 7.432 -4.446 -13.203 1.00 61.06 103 THR A CA 1
ATOM 776 C C . THR A 1 103 ? 8.880 -4.054 -12.977 1.00 61.06 103 THR A C 1
ATOM 778 O O . THR A 1 103 ? 9.781 -4.864 -13.189 1.00 61.06 103 THR A O 1
ATOM 781 N N . PRO A 1 104 ? 9.107 -2.886 -12.389 1.00 56.66 104 PRO A N 1
ATOM 782 C CA . PRO A 1 104 ? 10.027 -2.834 -11.290 1.00 56.66 104 PRO A CA 1
ATOM 783 C C . PRO A 1 104 ? 9.225 -2.616 -10.024 1.00 56.66 104 PRO A C 1
ATOM 785 O O . PRO A 1 104 ? 8.205 -1.925 -9.965 1.00 56.66 104 PRO A O 1
ATOM 788 N N . PHE A 1 105 ? 9.730 -3.268 -9.006 1.00 58.31 105 PHE A N 1
ATOM 789 C CA . PHE A 1 105 ? 9.392 -3.013 -7.644 1.00 58.31 105 PHE A CA 1
ATOM 790 C C . PHE A 1 105 ? 9.638 -1.532 -7.308 1.00 58.31 105 PHE A C 1
ATOM 792 O O . PHE A 1 105 ? 10.736 -1.010 -7.485 1.00 58.31 105 PHE A O 1
ATOM 799 N N . GLY A 1 106 ? 8.602 -0.847 -6.820 1.00 52.91 106 GLY A N 1
ATOM 800 C CA . GLY A 1 106 ? 8.692 0.538 -6.365 1.00 52.91 106 GLY A CA 1
ATOM 801 C C . GLY A 1 106 ? 8.572 1.613 -7.456 1.00 52.91 106 GLY A C 1
ATOM 802 O O . GLY A 1 106 ? 8.163 1.375 -8.590 1.00 52.91 106 GLY A O 1
ATOM 803 N N . TRP A 1 107 ? 8.871 2.854 -7.063 1.00 50.06 107 TRP A N 1
ATOM 804 C CA . TRP A 1 107 ? 8.646 4.082 -7.831 1.00 50.06 107 TRP A CA 1
ATOM 805 C C . TRP A 1 107 ? 9.388 4.160 -9.181 1.00 50.06 107 TRP A C 1
ATOM 807 O O . TRP A 1 107 ? 9.190 5.127 -9.890 1.00 50.06 107 TRP A O 1
ATOM 817 N N . SER A 1 108 ? 10.212 3.211 -9.621 1.00 55.28 108 SER A N 1
ATOM 818 C CA . SER A 1 108 ? 10.855 3.309 -10.945 1.00 55.28 108 SER A CA 1
ATOM 819 C C . SER A 1 108 ? 9.985 2.800 -12.100 1.00 55.28 108 SER A C 1
ATOM 821 O O . SER A 1 108 ? 10.286 3.086 -13.258 1.00 55.28 108 SER A O 1
ATOM 823 N N . GLY A 1 109 ? 8.852 2.133 -11.845 1.00 61.22 109 GLY A N 1
ATOM 824 C CA . GLY A 1 109 ? 8.020 1.675 -12.955 1.00 61.22 109 GLY A CA 1
ATOM 825 C C . GLY A 1 109 ? 6.540 1.514 -12.686 1.00 61.22 109 GLY A C 1
ATOM 826 O O . GLY A 1 109 ? 6.036 1.631 -11.573 1.00 61.22 109 GLY A O 1
ATOM 827 N N . TYR A 1 110 ? 5.826 1.420 -13.803 1.00 57.19 110 TYR A N 1
ATOM 828 C CA . TYR A 1 110 ? 4.422 1.779 -13.887 1.00 57.19 110 TYR A CA 1
ATOM 829 C C . TYR A 1 110 ? 3.479 0.721 -13.314 1.00 57.19 110 TYR A C 1
ATOM 831 O O . TYR A 1 110 ? 2.482 1.116 -12.718 1.00 57.19 110 TYR A O 1
ATOM 839 N N . GLY A 1 111 ? 3.779 -0.579 -13.422 1.00 61.56 111 GLY A N 1
ATOM 840 C CA . GLY A 1 111 ? 2.867 -1.657 -13.020 1.00 61.56 111 GLY A CA 1
ATOM 841 C C . GLY A 1 111 ? 2.379 -1.530 -11.569 1.00 61.56 111 GLY A C 1
ATOM 842 O O . GLY A 1 111 ? 1.201 -1.243 -11.348 1.00 61.56 111 GLY A O 1
ATOM 843 N N . PRO A 1 112 ? 3.259 -1.643 -10.557 1.00 66.12 112 PRO A N 1
ATOM 844 C CA . PRO A 1 112 ? 2.866 -1.521 -9.152 1.00 66.12 112 PRO A CA 1
ATOM 845 C C . PRO A 1 112 ? 2.206 -0.181 -8.813 1.00 66.12 112 PRO A C 1
ATOM 847 O O . PRO A 1 112 ? 1.267 -0.140 -8.023 1.00 66.12 112 PRO A O 1
ATOM 850 N N . ARG A 1 113 ? 2.630 0.923 -9.441 1.00 70.38 113 ARG A N 1
ATOM 851 C CA . ARG A 1 113 ? 2.025 2.250 -9.228 1.00 70.38 113 ARG A CA 1
ATOM 852 C C . ARG A 1 113 ? 0.562 2.298 -9.656 1.00 70.38 113 ARG A C 1
ATOM 854 O O . ARG A 1 113 ? -0.237 3.004 -9.044 1.00 70.38 113 ARG A O 1
ATOM 861 N N . LEU A 1 114 ? 0.190 1.539 -10.682 1.00 78.62 114 LEU A N 1
ATOM 862 C CA . LEU A 1 114 ? -1.197 1.474 -11.119 1.00 78.62 114 LEU A CA 1
ATOM 863 C C . LEU A 1 114 ? -2.098 0.766 -10.109 1.00 78.62 114 LEU A C 1
ATOM 865 O O . LEU A 1 114 ? -3.305 0.851 -10.279 1.00 78.62 114 LEU A O 1
ATOM 869 N N . THR A 1 115 ? -1.575 0.147 -9.043 1.00 79.75 115 THR A N 1
ATOM 870 C CA . THR A 1 115 ? -2.415 -0.354 -7.943 1.00 79.75 115 THR A CA 1
ATOM 871 C C . THR A 1 115 ? -3.020 0.770 -7.098 1.00 79.75 115 THR A C 1
ATOM 873 O O . THR A 1 115 ? -4.140 0.607 -6.612 1.00 79.75 115 THR A O 1
ATOM 876 N N . PHE A 1 116 ? -2.353 1.928 -6.968 1.00 81.50 116 PHE A N 1
ATOM 877 C CA . PHE A 1 116 ? -2.785 3.030 -6.093 1.00 81.50 116 PHE A CA 1
ATOM 878 C C . PHE A 1 116 ? -4.232 3.500 -6.342 1.00 81.50 116 PHE A C 1
ATOM 880 O O . PHE A 1 116 ? -4.997 3.565 -5.376 1.00 81.50 116 PHE A O 1
ATOM 887 N N . PRO A 1 117 ? -4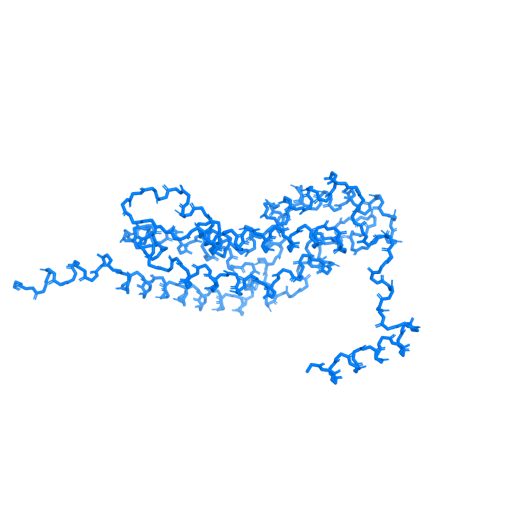.669 3.764 -7.593 1.00 87.44 117 PRO A N 1
ATOM 888 C CA . PRO A 1 117 ? -6.057 4.130 -7.883 1.00 87.44 117 PRO A CA 1
ATOM 889 C C . PRO A 1 117 ? -7.096 3.080 -7.476 1.00 87.44 117 PRO A C 1
ATOM 891 O O . PRO A 1 117 ? -8.258 3.429 -7.280 1.00 87.44 117 PRO A O 1
ATOM 894 N N . TRP A 1 118 ? -6.709 1.805 -7.363 1.00 91.19 118 TRP A N 1
ATOM 895 C CA . TRP A 1 118 ? -7.632 0.705 -7.074 1.00 91.19 118 TRP A CA 1
ATOM 896 C C . TRP A 1 118 ? -7.783 0.413 -5.588 1.00 91.19 118 TRP A C 1
ATOM 898 O O . TRP A 1 118 ? -8.837 -0.074 -5.183 1.00 91.19 118 TRP A O 1
ATOM 908 N N . VAL A 1 119 ? -6.781 0.724 -4.759 1.00 91.06 119 VAL A N 1
ATOM 909 C CA . VAL A 1 119 ? -6.831 0.380 -3.330 1.00 91.06 119 VAL A CA 1
ATOM 910 C C . VAL A 1 119 ? -8.032 1.029 -2.640 1.00 91.06 119 VAL A C 1
ATOM 912 O O . VAL A 1 119 ? -8.769 0.343 -1.933 1.00 91.06 119 VAL A O 1
ATOM 915 N N . LEU A 1 120 ? -8.281 2.321 -2.875 1.00 92.00 120 LEU A N 1
ATOM 916 C CA . LEU A 1 120 ? -9.404 3.028 -2.251 1.00 92.00 120 LEU A CA 1
ATOM 917 C C . LEU A 1 120 ? -10.775 2.443 -2.662 1.00 92.00 120 LEU A C 1
ATOM 919 O O . LEU A 1 120 ? -11.543 2.099 -1.762 1.00 92.00 120 LEU A O 1
ATOM 923 N N . PRO A 1 121 ? -11.096 2.254 -3.960 1.00 95.38 121 PRO A N 1
ATOM 924 C CA . PRO A 1 121 ? -12.311 1.553 -4.377 1.00 95.38 121 PRO A CA 1
ATOM 925 C C . PRO A 1 121 ? -12.483 0.173 -3.735 1.00 95.38 121 PRO A C 1
ATOM 927 O O . PRO A 1 121 ? -13.575 -0.156 -3.276 1.00 95.38 121 PRO A O 1
ATOM 930 N N . LEU A 1 122 ? -11.414 -0.625 -3.657 1.00 96.00 122 LEU A N 1
ATOM 931 C CA . LEU A 1 122 ? -11.465 -1.955 -3.047 1.00 96.00 122 LEU A CA 1
ATOM 932 C C . LEU A 1 122 ? -11.777 -1.873 -1.548 1.00 96.00 122 LEU A C 1
ATOM 934 O O . LEU A 1 122 ? -12.607 -2.633 -1.047 1.00 96.00 122 LEU A O 1
ATOM 938 N N . VAL A 1 123 ? -11.153 -0.930 -0.832 1.00 96.25 123 VAL A N 1
ATOM 939 C CA . VAL A 1 123 ? -11.427 -0.686 0.593 1.00 96.25 123 VAL A CA 1
ATOM 940 C C . VAL A 1 123 ? -12.882 -0.273 0.791 1.00 96.25 123 VAL A C 1
ATOM 942 O O . VAL A 1 123 ? -13.548 -0.812 1.673 1.00 96.25 123 VAL A O 1
ATOM 945 N N . LEU A 1 124 ? -13.405 0.623 -0.050 1.00 96.25 124 LEU A N 1
ATOM 946 C CA . LEU A 1 124 ? -14.802 1.054 0.009 1.00 96.25 124 LEU A CA 1
ATOM 947 C C . LEU A 1 124 ? -15.770 -0.111 -0.219 1.00 96.25 124 LEU A C 1
ATOM 949 O O . LEU A 1 124 ? -16.727 -0.250 0.536 1.00 96.25 124 LEU A O 1
ATOM 953 N N . ILE A 1 125 ? -15.503 -0.985 -1.194 1.00 95.94 125 ILE A N 1
ATOM 954 C CA . ILE A 1 125 ? -16.308 -2.196 -1.417 1.00 95.94 125 ILE A CA 1
ATOM 955 C C . ILE A 1 125 ? -16.294 -3.086 -0.166 1.00 95.94 125 ILE A C 1
ATOM 957 O O . ILE A 1 125 ? -17.351 -3.535 0.276 1.00 95.94 125 ILE A O 1
ATOM 961 N N . GLY A 1 126 ? -15.122 -3.308 0.439 1.00 95.81 126 GLY A N 1
ATOM 962 C CA . GLY A 1 126 ? -14.995 -4.091 1.671 1.00 95.81 126 GLY A CA 1
ATOM 963 C C . GLY A 1 126 ? -15.755 -3.481 2.853 1.00 95.81 126 GLY A C 1
ATOM 964 O O . GLY A 1 126 ? -16.445 -4.198 3.579 1.00 95.81 126 GLY A O 1
ATOM 965 N N . LEU A 1 127 ? -15.679 -2.159 3.022 1.00 95.62 127 LEU A N 1
ATOM 966 C CA . LEU A 1 127 ? -16.392 -1.420 4.066 1.00 95.62 127 LEU A CA 1
ATOM 967 C C . LEU A 1 127 ? -17.909 -1.434 3.863 1.00 95.62 127 LEU A C 1
ATOM 969 O O . LEU A 1 127 ? -18.645 -1.627 4.824 1.00 95.62 127 LEU A O 1
ATOM 973 N N . VAL A 1 128 ? -18.391 -1.274 2.631 1.00 96.00 128 VAL A N 1
ATOM 974 C CA . VAL A 1 128 ? -19.829 -1.332 2.328 1.00 96.00 128 VAL A CA 1
ATOM 975 C C . VAL A 1 128 ? -20.372 -2.746 2.533 1.00 96.00 128 VAL A C 1
ATOM 977 O O . VAL A 1 128 ? -21.440 -2.914 3.114 1.00 96.00 128 VAL A O 1
ATOM 980 N N . ALA A 1 129 ? -19.635 -3.772 2.100 1.00 95.38 129 ALA A N 1
ATOM 981 C CA . ALA A 1 129 ? -20.077 -5.160 2.208 1.00 95.38 129 ALA A CA 1
ATOM 982 C C . ALA A 1 129 ? -20.021 -5.708 3.644 1.00 95.38 129 ALA A C 1
ATOM 984 O O . ALA A 1 129 ? -20.891 -6.482 4.043 1.00 95.38 129 ALA A O 1
ATOM 985 N N . TYR A 1 130 ? -19.000 -5.329 4.422 1.00 95.19 130 TYR A N 1
ATOM 986 C CA . TYR A 1 130 ? -18.693 -5.962 5.711 1.00 95.19 130 TYR A CA 1
ATOM 987 C C . TYR A 1 130 ? -18.515 -4.976 6.871 1.00 95.19 130 TYR A C 1
ATOM 989 O O . TYR A 1 130 ? -18.025 -5.368 7.931 1.00 95.19 130 TYR A O 1
ATOM 997 N N . GLY A 1 131 ? -18.920 -3.716 6.708 1.00 93.00 131 GLY A N 1
ATOM 998 C CA . GLY A 1 131 ? -18.671 -2.631 7.661 1.00 93.00 131 GLY A CA 1
ATOM 999 C C . GLY A 1 131 ? -19.141 -2.914 9.085 1.00 93.00 131 GLY A C 1
ATOM 1000 O O . GLY A 1 131 ? -18.401 -2.645 10.025 1.00 93.00 131 GLY A O 1
ATOM 1001 N N . GLU A 1 132 ? -20.311 -3.534 9.271 1.00 90.44 132 GLU A N 1
ATOM 1002 C CA . GLU A 1 132 ? -20.789 -3.917 10.610 1.00 90.44 132 GLU A CA 1
ATOM 1003 C C . GLU A 1 132 ? -19.837 -4.904 11.300 1.00 90.44 132 GLU A C 1
ATOM 1005 O O . GLU A 1 132 ? -19.468 -4.727 12.462 1.00 90.44 132 GLU A O 1
ATOM 1010 N N . ALA A 1 133 ? -19.431 -5.957 10.588 1.00 91.81 133 ALA A N 1
ATOM 1011 C CA . ALA A 1 133 ? -18.601 -7.018 11.141 1.00 91.81 133 ALA A CA 1
ATOM 1012 C C . ALA A 1 133 ? -17.148 -6.550 11.340 1.00 91.81 133 ALA A C 1
ATOM 1014 O O . ALA A 1 133 ? -16.542 -6.832 12.377 1.00 91.81 133 ALA A O 1
ATOM 1015 N N . LEU A 1 134 ? -16.618 -5.761 10.399 1.00 93.06 134 LEU A N 1
ATOM 1016 C CA . LEU A 1 134 ? -15.332 -5.075 10.534 1.00 93.06 134 LEU A CA 1
ATOM 1017 C C . LEU A 1 134 ? -15.351 -4.088 11.708 1.00 93.06 134 LEU A C 1
ATOM 1019 O O . LEU A 1 134 ? -14.413 -4.068 12.501 1.00 93.06 134 LEU A O 1
ATOM 1023 N N . GLY A 1 135 ? -16.439 -3.334 11.881 1.00 92.00 135 GLY A N 1
ATOM 1024 C CA . GLY A 1 135 ? -16.629 -2.413 12.998 1.00 92.00 135 GLY A CA 1
ATOM 1025 C C . GLY A 1 135 ? -16.658 -3.126 14.350 1.00 92.00 135 GLY A C 1
ATOM 1026 O O . GLY A 1 135 ? -16.016 -2.685 15.299 1.00 92.00 135 GLY A O 1
ATOM 1027 N N . GLN A 1 136 ? -17.319 -4.281 14.453 1.00 90.12 136 GLN A N 1
ATOM 1028 C CA . GLN A 1 136 ? -17.283 -5.090 15.678 1.00 90.12 136 GLN A CA 1
ATOM 1029 C C . GLN A 1 136 ? -15.865 -5.568 16.020 1.00 90.12 136 GLN A C 1
ATOM 1031 O O . GLN A 1 136 ? -15.473 -5.537 17.189 1.00 90.12 136 GLN A O 1
ATOM 1036 N N . LEU A 1 137 ? -15.087 -5.997 15.021 1.00 91.44 137 LEU A N 1
ATOM 1037 C CA . LEU A 1 137 ? -13.686 -6.379 15.217 1.00 91.44 137 LEU A CA 1
ATOM 1038 C C . LEU A 1 137 ? -12.831 -5.183 15.638 1.00 91.44 137 LEU A C 1
ATOM 1040 O O . LEU A 1 137 ? -12.103 -5.279 16.628 1.00 91.44 137 LEU A O 1
ATOM 1044 N N . ALA A 1 138 ? -12.971 -4.053 14.944 1.00 92.44 138 ALA A N 1
ATOM 1045 C CA . ALA A 1 138 ? -12.298 -2.808 15.288 1.00 92.44 138 ALA A CA 1
ATOM 1046 C C . ALA A 1 138 ? -12.643 -2.372 16.718 1.00 92.44 138 ALA A C 1
ATOM 1048 O O . ALA A 1 138 ? -11.753 -2.011 17.478 1.00 92.44 138 ALA A O 1
ATOM 1049 N N . GLY A 1 139 ? -13.902 -2.510 17.141 1.00 91.38 139 GLY A N 1
ATOM 1050 C CA . GLY A 1 139 ? -14.344 -2.146 18.486 1.00 91.38 139 GLY A CA 1
ATOM 1051 C C . GLY A 1 139 ? -13.683 -3.008 19.558 1.00 91.38 139 GLY A C 1
ATOM 1052 O O . GLY A 1 139 ? -13.210 -2.494 20.565 1.00 91.38 139 GLY A O 1
ATOM 1053 N N . ARG A 1 140 ? -13.558 -4.321 19.326 1.00 91.19 140 ARG A N 1
ATOM 1054 C CA . ARG A 1 140 ? -12.829 -5.227 20.239 1.00 91.19 140 ARG A CA 1
ATOM 1055 C C . ARG A 1 140 ? -11.332 -4.929 20.286 1.00 91.19 140 ARG A C 1
ATOM 1057 O O . ARG A 1 140 ? -10.703 -5.105 21.335 1.00 91.19 140 ARG A O 1
ATOM 1064 N N . LEU A 1 141 ? -10.761 -4.525 19.153 1.00 93.06 141 LEU A N 1
ATOM 1065 C CA . LEU A 1 141 ? -9.354 -4.169 19.052 1.00 93.06 141 LEU A CA 1
ATOM 1066 C C . LEU A 1 141 ? -9.071 -2.848 19.776 1.00 93.06 141 LEU A C 1
ATOM 1068 O O . LEU A 1 141 ? -8.124 -2.791 20.547 1.00 93.06 141 LEU A O 1
ATOM 1072 N N . LEU A 1 142 ? -9.915 -1.833 19.590 1.00 94.75 142 LEU A N 1
ATOM 1073 C CA . LEU A 1 142 ? -9.722 -0.476 20.110 1.00 94.75 142 LEU A CA 1
ATOM 1074 C C . LEU A 1 142 ? -10.284 -0.254 21.524 1.00 94.75 142 LEU A C 1
ATOM 1076 O O . LEU A 1 142 ? -9.960 0.756 22.142 1.00 94.75 142 LEU A O 1
ATOM 1080 N N . ALA A 1 143 ? -11.096 -1.174 22.057 1.00 91.75 143 ALA A N 1
ATOM 1081 C CA . ALA A 1 143 ? -11.739 -1.018 23.365 1.00 91.75 143 ALA A CA 1
ATOM 1082 C C . ALA A 1 143 ? -10.759 -0.739 24.525 1.00 91.75 143 ALA A C 1
ATOM 1084 O O . ALA A 1 143 ? -10.981 0.213 25.274 1.00 91.75 143 ALA A O 1
ATOM 1085 N N . PRO A 1 144 ? -9.690 -1.528 24.744 1.00 94.19 144 PRO A N 1
ATOM 1086 C CA . PRO A 1 144 ? -8.726 -1.201 25.785 1.00 94.19 144 PRO A CA 1
ATOM 1087 C C . PRO A 1 144 ? -7.748 -0.120 25.300 1.00 94.19 144 PRO A C 1
ATOM 1089 O O . PRO A 1 144 ? -7.157 -0.235 24.226 1.00 94.19 144 PRO A O 1
ATOM 1092 N N . ALA A 1 145 ? -7.519 0.900 26.134 1.00 94.62 145 ALA A N 1
ATOM 1093 C CA . ALA A 1 145 ? -6.690 2.059 25.789 1.00 94.62 145 ALA A CA 1
ATOM 1094 C C . ALA A 1 145 ? -5.272 1.678 25.326 1.00 94.62 145 ALA A C 1
ATOM 1096 O O . ALA A 1 145 ? -4.757 2.269 24.384 1.00 94.62 145 ALA A O 1
ATOM 1097 N N . TRP A 1 146 ? -4.664 0.646 25.920 1.00 96.94 146 TRP A N 1
ATOM 1098 C CA . TRP A 1 146 ? -3.334 0.184 25.511 1.00 96.94 146 TRP A CA 1
ATOM 1099 C C . TRP A 1 146 ? -3.308 -0.391 24.086 1.00 96.94 146 TRP A C 1
ATOM 1101 O O . TRP A 1 146 ? -2.326 -0.192 23.376 1.00 96.94 146 TRP A O 1
ATOM 1111 N N . ARG A 1 147 ? -4.378 -1.067 23.630 1.00 96.31 147 ARG A N 1
ATOM 1112 C CA . ARG A 1 147 ? -4.456 -1.555 22.241 1.00 96.31 147 ARG A CA 1
ATOM 1113 C C . ARG A 1 147 ? -4.699 -0.413 21.273 1.00 96.31 147 ARG A C 1
ATOM 1115 O O . ARG A 1 147 ? -4.129 -0.433 20.193 1.00 96.31 147 ARG A O 1
ATOM 1122 N N . LEU A 1 148 ? -5.495 0.584 21.660 1.00 95.94 148 LEU A N 1
ATOM 1123 C CA . LEU A 1 148 ? -5.646 1.807 20.873 1.00 95.94 148 LEU A CA 1
ATOM 1124 C C . LEU A 1 148 ? -4.292 2.499 20.692 1.00 95.94 148 LEU A C 1
ATOM 1126 O O . LEU A 1 148 ? -3.937 2.823 19.565 1.00 95.94 148 LEU A O 1
ATOM 1130 N N . LEU A 1 149 ? -3.515 2.662 21.769 1.00 97.25 149 LEU A N 1
ATOM 1131 C CA . LEU A 1 149 ? -2.168 3.236 21.700 1.00 97.25 149 LEU A CA 1
ATOM 1132 C C . LEU A 1 149 ? -1.220 2.392 20.844 1.00 97.25 149 LEU A C 1
ATOM 1134 O O . LEU A 1 149 ? -0.429 2.953 20.095 1.00 97.25 149 LEU A O 1
ATOM 1138 N N . LEU A 1 150 ? -1.318 1.061 20.905 1.00 96.81 150 LEU A N 1
ATOM 1139 C CA . LEU A 1 150 ? -0.537 0.172 20.044 1.00 96.81 150 LEU A CA 1
ATOM 1140 C C . LEU A 1 150 ? -0.915 0.341 18.565 1.00 96.81 150 LEU A C 1
ATOM 1142 O O . LEU A 1 150 ? -0.033 0.490 17.726 1.00 96.81 150 LEU A O 1
ATOM 1146 N N . VAL A 1 151 ? -2.212 0.355 18.242 1.00 95.62 151 VAL A N 1
ATOM 1147 C CA . VAL A 1 151 ? -2.707 0.588 16.875 1.00 95.62 151 VAL A CA 1
ATOM 1148 C C . VAL A 1 151 ? -2.267 1.963 16.377 1.00 95.62 151 VAL A C 1
ATOM 1150 O O . VAL A 1 151 ? -1.769 2.071 15.260 1.00 95.62 151 VAL A O 1
ATOM 1153 N N . PHE A 1 152 ? -2.388 2.991 17.218 1.00 96.56 152 PHE A N 1
ATOM 1154 C CA . PHE A 1 152 ? -1.882 4.330 16.944 1.00 96.56 152 PHE A CA 1
ATOM 1155 C C . PHE A 1 152 ? -0.382 4.308 16.639 1.00 96.56 152 PHE A C 1
ATOM 1157 O O . PHE A 1 152 ? 0.016 4.778 15.581 1.00 96.56 152 PHE A O 1
ATOM 1164 N N . ALA A 1 153 ? 0.437 3.724 17.518 1.00 97.12 153 ALA A N 1
ATOM 1165 C CA . ALA A 1 153 ? 1.887 3.682 17.359 1.00 97.12 153 ALA A CA 1
ATOM 1166 C C . ALA A 1 153 ? 2.299 2.965 16.068 1.00 97.12 153 ALA A C 1
ATOM 1168 O O . ALA A 1 153 ? 3.159 3.459 15.344 1.00 97.12 153 ALA A O 1
ATOM 1169 N N . VAL A 1 154 ? 1.649 1.841 15.746 1.00 95.12 154 VAL A N 1
ATOM 1170 C CA . VAL A 1 154 ? 1.903 1.094 14.508 1.00 95.12 154 VAL A CA 1
ATOM 1171 C C . VAL A 1 154 ? 1.525 1.931 13.286 1.00 95.12 154 VAL A C 1
ATOM 1173 O O . VAL A 1 154 ? 2.369 2.148 12.423 1.00 95.12 154 VAL A O 1
ATOM 1176 N N . ILE A 1 155 ? 0.291 2.445 13.204 1.00 94.44 155 ILE A N 1
ATOM 1177 C CA . ILE A 1 155 ? -0.151 3.230 12.038 1.00 94.44 155 ILE A CA 1
ATOM 1178 C C . ILE A 1 155 ? 0.701 4.495 11.884 1.00 94.44 155 ILE A C 1
ATOM 1180 O O . ILE A 1 155 ? 1.096 4.832 10.771 1.00 94.44 155 ILE A O 1
ATOM 1184 N N . PHE A 1 156 ? 1.024 5.167 12.989 1.00 95.94 156 PHE A N 1
ATOM 1185 C CA . PHE A 1 156 ? 1.854 6.364 12.976 1.00 95.94 156 PHE A CA 1
ATOM 1186 C C . PHE A 1 156 ? 3.274 6.067 12.489 1.00 95.94 156 PHE A C 1
ATOM 1188 O O . PHE A 1 156 ? 3.765 6.773 11.613 1.00 95.94 156 PHE A O 1
ATOM 1195 N N . ALA A 1 157 ? 3.904 4.987 12.966 1.00 95.00 157 ALA A N 1
ATOM 1196 C CA . ALA A 1 157 ? 5.233 4.579 12.510 1.00 95.00 157 ALA A CA 1
ATOM 1197 C C . ALA A 1 157 ? 5.283 4.351 10.990 1.00 95.00 157 ALA A C 1
ATOM 1199 O O . ALA A 1 157 ? 6.240 4.763 10.340 1.00 95.00 157 ALA A O 1
ATOM 1200 N N . PHE A 1 158 ? 4.232 3.766 10.410 1.00 93.00 158 PHE A N 1
ATOM 1201 C CA . PHE A 1 158 ? 4.120 3.583 8.960 1.00 93.00 158 PHE A CA 1
ATOM 1202 C C . PHE A 1 158 ? 3.724 4.858 8.196 1.00 93.00 158 PHE A C 1
ATOM 1204 O O . PHE A 1 158 ? 3.988 4.953 7.000 1.00 93.00 158 PHE A O 1
ATOM 1211 N N . ALA A 1 159 ? 3.127 5.852 8.859 1.00 93.75 159 ALA A N 1
ATOM 1212 C CA . ALA A 1 159 ? 2.814 7.152 8.264 1.00 93.75 159 ALA A CA 1
ATOM 1213 C C . ALA A 1 159 ? 4.042 8.079 8.170 1.00 93.75 159 ALA A C 1
ATOM 1215 O O . ALA A 1 159 ? 4.120 8.898 7.256 1.00 93.75 159 ALA A O 1
ATOM 1216 N N . LEU A 1 160 ? 5.007 7.941 9.086 1.00 95.31 160 LEU A N 1
ATOM 1217 C CA . LEU A 1 160 ? 6.195 8.798 9.175 1.00 95.31 160 LEU A CA 1
ATOM 1218 C C . LEU A 1 160 ? 7.014 8.889 7.869 1.00 95.31 160 LEU A C 1
ATOM 1220 O O . LEU A 1 160 ? 7.315 10.013 7.464 1.00 95.31 160 LEU A O 1
ATOM 1224 N N . PRO A 1 161 ? 7.319 7.787 7.152 1.00 93.25 161 PRO A N 1
ATOM 1225 C CA . PRO A 1 161 ? 7.978 7.859 5.846 1.00 93.25 161 PRO A CA 1
ATOM 1226 C C . PRO A 1 161 ? 7.273 8.762 4.829 1.00 93.25 161 PRO A C 1
ATOM 1228 O O . PRO A 1 161 ? 7.930 9.474 4.077 1.00 93.25 161 PRO A O 1
ATOM 1231 N N . HIS A 1 162 ? 5.937 8.777 4.817 1.00 91.81 162 HIS A N 1
ATOM 1232 C CA . HIS A 1 162 ? 5.166 9.612 3.887 1.00 91.81 162 HIS A CA 1
ATOM 1233 C C . HIS A 1 162 ? 5.297 11.099 4.223 1.00 91.81 162 HIS A C 1
ATOM 1235 O O . HIS A 1 162 ? 5.387 11.931 3.323 1.00 91.81 162 HIS A O 1
ATOM 1241 N N . VAL A 1 163 ? 5.354 11.431 5.517 1.00 95.25 163 VAL A N 1
ATOM 1242 C CA . VAL A 1 163 ? 5.636 12.799 5.972 1.00 95.25 163 VAL A CA 1
ATOM 1243 C C . VAL A 1 163 ? 7.056 13.201 5.595 1.00 95.25 163 VAL A C 1
ATOM 1245 O O . VAL A 1 163 ? 7.261 14.282 5.054 1.00 95.25 163 VAL A O 1
ATOM 1248 N N . GLY A 1 164 ? 8.036 12.333 5.836 1.00 94.94 164 GLY A N 1
ATOM 1249 C CA . GLY A 1 164 ? 9.426 12.605 5.491 1.00 94.94 164 GLY A CA 1
ATOM 1250 C C . GLY A 1 164 ? 9.629 12.846 3.989 1.00 94.94 164 GLY A C 1
ATOM 1251 O O . GLY A 1 164 ? 10.221 13.852 3.600 1.00 94.94 164 GLY A O 1
ATOM 1252 N N . GLN A 1 165 ? 9.007 12.021 3.144 1.00 91.50 165 GLN A N 1
ATOM 1253 C CA . GLN A 1 165 ? 9.027 12.165 1.685 1.00 91.50 165 GLN A CA 1
ATOM 1254 C C . GLN A 1 165 ? 8.427 13.501 1.204 1.00 91.50 165 GLN A C 1
ATOM 1256 O O . GLN A 1 165 ? 8.880 14.047 0.202 1.00 91.50 165 GLN A O 1
ATOM 1261 N N . MET A 1 166 ? 7.433 14.060 1.905 1.00 94.50 166 MET A N 1
ATOM 1262 C CA . MET A 1 166 ? 6.865 15.377 1.577 1.00 94.50 166 MET A CA 1
ATOM 1263 C C . MET A 1 166 ? 7.888 16.512 1.741 1.00 94.50 166 MET A C 1
ATOM 1265 O O . MET A 1 166 ? 7.845 17.486 0.990 1.00 94.50 166 MET A O 1
ATOM 1269 N N . TRP A 1 167 ? 8.798 16.390 2.709 1.00 95.75 167 TRP A N 1
ATOM 1270 C CA . TRP A 1 167 ? 9.800 17.413 3.023 1.00 95.75 167 TRP A CA 1
ATOM 1271 C C . TRP A 1 167 ? 11.163 17.155 2.376 1.00 95.75 167 TRP A C 1
ATOM 1273 O O . TRP A 1 167 ? 11.951 18.089 2.242 1.00 95.75 167 TRP A O 1
ATOM 1283 N N . GLN A 1 168 ? 11.419 15.926 1.923 1.00 92.62 168 GLN A N 1
ATOM 1284 C CA . GLN A 1 168 ? 12.602 15.564 1.144 1.00 92.62 168 GLN A CA 1
ATOM 1285 C C . GLN A 1 168 ? 12.235 14.598 -0.002 1.00 92.62 168 GLN A C 1
ATOM 1287 O O . GLN A 1 168 ? 12.480 13.390 0.095 1.00 92.62 168 GLN A O 1
ATOM 1292 N N . PRO A 1 169 ? 11.656 15.116 -1.104 1.00 87.12 169 PRO A N 1
ATOM 1293 C CA . PRO A 1 169 ? 11.094 14.296 -2.183 1.00 87.12 169 PRO A CA 1
ATOM 1294 C C . PRO A 1 169 ? 12.104 13.402 -2.911 1.00 87.12 169 PRO A C 1
ATOM 1296 O O . PRO A 1 169 ? 11.727 12.365 -3.451 1.00 87.12 169 PRO A O 1
ATOM 1299 N N . ASP A 1 170 ? 13.383 13.764 -2.910 1.00 86.62 170 ASP A N 1
ATOM 1300 C CA . ASP A 1 170 ? 14.405 13.020 -3.654 1.00 86.62 170 ASP A CA 1
ATOM 1301 C C . ASP A 1 170 ? 15.042 11.877 -2.845 1.00 86.62 170 ASP A C 1
ATOM 1303 O O . ASP A 1 170 ? 15.785 11.072 -3.400 1.00 86.62 170 ASP A O 1
ATOM 1307 N N . SER A 1 171 ? 14.714 11.741 -1.554 1.00 84.19 171 SER A N 1
ATOM 1308 C CA . SER A 1 171 ? 15.325 10.740 -0.658 1.00 84.19 171 SER A CA 1
ATOM 1309 C C . SER A 1 171 ? 15.126 9.287 -1.117 1.00 84.19 171 SER A C 1
ATOM 1311 O O . SER A 1 171 ? 16.003 8.445 -0.951 1.00 84.19 171 SER A O 1
ATOM 1313 N N . THR A 1 172 ? 14.000 8.972 -1.759 1.00 81.00 172 THR A N 1
ATOM 1314 C CA . THR A 1 172 ? 13.735 7.619 -2.279 1.00 81.00 172 THR A CA 1
ATOM 1315 C C . THR A 1 172 ? 14.370 7.342 -3.642 1.00 81.00 172 THR A C 1
ATOM 1317 O O . THR A 1 172 ? 14.369 6.191 -4.080 1.00 81.00 172 THR A O 1
ATOM 1320 N N . ALA A 1 173 ? 14.950 8.347 -4.312 1.00 80.31 173 ALA A N 1
ATOM 1321 C CA . ALA A 1 173 ? 15.669 8.137 -5.570 1.00 80.31 173 ALA A CA 1
ATOM 1322 C C . ALA A 1 173 ? 16.959 7.328 -5.358 1.00 80.31 173 ALA A C 1
ATOM 1324 O O . ALA A 1 173 ? 17.310 6.507 -6.207 1.00 80.31 173 ALA A O 1
ATOM 1325 N N . GLU A 1 174 ? 17.612 7.499 -4.204 1.00 81.50 174 GLU A N 1
ATOM 1326 C CA . GLU A 1 174 ? 18.836 6.781 -3.823 1.00 81.50 174 GLU A CA 1
ATOM 1327 C C . GLU A 1 174 ? 18.639 5.262 -3.815 1.00 81.50 174 GLU A C 1
ATOM 1329 O O . GLU A 1 174 ? 19.513 4.522 -4.258 1.00 81.50 174 GLU A O 1
ATOM 1334 N N . PHE A 1 175 ? 17.447 4.792 -3.428 1.00 83.19 175 PHE A N 1
ATOM 1335 C CA . PHE A 1 175 ? 17.099 3.368 -3.419 1.00 83.19 175 PHE A CA 1
ATOM 1336 C C . PHE A 1 175 ? 17.318 2.686 -4.783 1.00 83.19 175 PHE A C 1
ATOM 1338 O O . PHE A 1 175 ? 17.695 1.519 -4.837 1.00 83.19 175 PHE A O 1
ATOM 1345 N N . PHE A 1 176 ? 17.104 3.404 -5.891 1.00 79.50 176 PHE A N 1
ATOM 1346 C CA . PHE A 1 176 ? 17.287 2.867 -7.247 1.00 79.50 176 PHE A CA 1
ATOM 1347 C C . PHE A 1 176 ? 18.685 3.106 -7.826 1.00 79.50 176 PHE A C 1
ATOM 1349 O O . PHE A 1 176 ? 19.019 2.530 -8.864 1.00 79.50 176 PHE A O 1
ATOM 1356 N N . GLN A 1 177 ? 19.479 3.961 -7.182 1.00 81.69 177 GLN A N 1
ATOM 1357 C CA . GLN A 1 177 ? 20.798 4.398 -7.647 1.00 81.69 177 GLN A CA 1
ATOM 1358 C C . GLN A 1 177 ? 21.955 3.746 -6.880 1.00 81.69 177 GLN A C 1
ATOM 1360 O O . GLN A 1 177 ? 23.099 3.873 -7.301 1.00 81.69 177 GLN A O 1
ATOM 1365 N N . ASP A 1 178 ? 21.665 3.019 -5.798 1.00 78.00 178 ASP A N 1
ATOM 1366 C CA . ASP A 1 178 ? 22.663 2.360 -4.942 1.00 78.00 178 ASP A CA 1
ATOM 1367 C C . ASP A 1 178 ? 23.486 1.269 -5.666 1.00 78.00 178 ASP A C 1
ATOM 1369 O O . ASP A 1 178 ? 24.557 0.865 -5.216 1.00 78.00 178 ASP A O 1
ATOM 1373 N N . LYS A 1 179 ? 23.012 0.789 -6.822 1.00 79.19 179 LYS A N 1
ATOM 1374 C CA . LYS A 1 179 ? 23.654 -0.260 -7.627 1.00 79.19 179 LYS A CA 1
ATOM 1375 C C . LYS A 1 179 ? 24.196 0.296 -8.949 1.00 79.19 179 LYS A C 1
ATOM 1377 O O . LYS A 1 179 ? 23.658 1.253 -9.502 1.00 79.19 179 LYS A O 1
ATOM 1382 N N . SER A 1 180 ? 25.259 -0.327 -9.467 1.00 79.94 180 SER A N 1
ATOM 13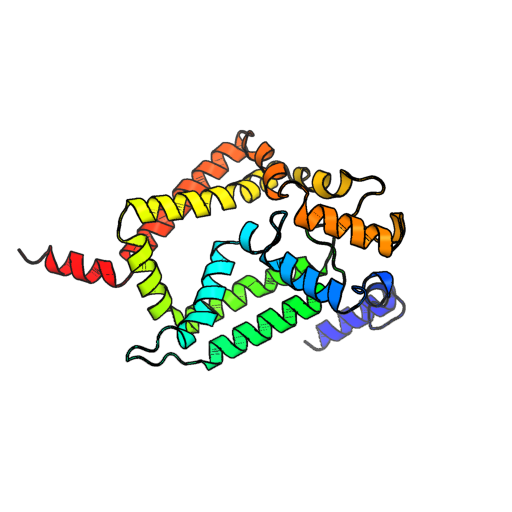83 C CA . SER A 1 180 ? 25.871 -0.002 -10.764 1.00 79.94 180 SER A CA 1
ATOM 1384 C C . SER A 1 180 ? 25.874 -1.242 -11.674 1.00 79.94 180 SER A C 1
ATOM 1386 O O . SER A 1 180 ? 26.531 -2.221 -11.313 1.00 79.94 180 SER A O 1
ATOM 1388 N N . PRO A 1 181 ? 25.179 -1.225 -12.829 1.00 81.12 181 PRO A N 1
ATOM 1389 C CA . PRO A 1 181 ? 24.331 -0.139 -13.330 1.00 81.12 181 PRO A CA 1
ATOM 1390 C C . PRO A 1 181 ? 23.077 0.088 -12.458 1.00 81.12 181 PRO A C 1
ATOM 1392 O O . PRO A 1 181 ? 22.631 -0.840 -11.782 1.00 81.12 181 PRO A O 1
ATOM 1395 N N . PRO A 1 182 ? 22.484 1.301 -12.466 1.00 83.06 182 PRO A N 1
ATOM 1396 C CA . PRO A 1 182 ? 21.257 1.565 -11.721 1.00 83.06 182 PRO A CA 1
ATOM 1397 C C . PRO A 1 182 ? 20.102 0.695 -12.202 1.00 83.06 182 PRO A C 1
ATOM 1399 O O . PRO A 1 182 ? 19.980 0.387 -13.389 1.00 83.06 182 PRO A O 1
ATOM 1402 N N . CYS A 1 183 ? 19.219 0.341 -11.275 1.00 80.06 183 CYS A N 1
ATOM 1403 C CA . CYS A 1 183 ? 18.198 -0.681 -11.504 1.00 80.06 183 CYS A CA 1
ATOM 1404 C C . CYS A 1 183 ? 16.850 -0.079 -11.904 1.00 80.06 183 CYS A C 1
ATOM 1406 O O . CYS A 1 183 ? 15.787 -0.645 -11.645 1.00 80.06 183 CYS A O 1
ATOM 1408 N N . ASP A 1 184 ? 16.899 1.092 -12.532 1.00 78.44 184 ASP A N 1
ATOM 1409 C CA . ASP A 1 184 ? 15.752 1.887 -12.948 1.00 78.44 184 ASP A CA 1
ATOM 1410 C C . ASP A 1 184 ? 15.202 1.471 -14.319 1.00 78.44 184 ASP A C 1
ATOM 1412 O O . ASP A 1 184 ? 14.030 1.732 -14.590 1.00 78.44 184 ASP A O 1
ATOM 1416 N N . ALA A 1 185 ? 15.998 0.796 -15.158 1.00 80.94 185 ALA A N 1
ATOM 1417 C CA . ALA A 1 185 ? 15.571 0.406 -16.499 1.00 80.94 185 ALA A CA 1
ATOM 1418 C C . ALA A 1 185 ? 16.269 -0.844 -17.080 1.00 80.94 185 ALA A C 1
ATOM 1420 O O . ALA A 1 185 ? 17.472 -1.025 -16.873 1.00 80.94 185 ALA A O 1
ATOM 1421 N N . PRO A 1 186 ? 15.560 -1.648 -17.905 1.00 80.88 186 PRO A N 1
ATOM 1422 C CA . PRO A 1 186 ? 16.115 -2.856 -18.521 1.00 80.88 186 PRO A CA 1
ATOM 1423 C C . PRO A 1 186 ? 17.250 -2.591 -19.519 1.00 80.88 186 PRO A C 1
ATOM 1425 O O . PRO A 1 186 ? 18.149 -3.412 -19.652 1.00 80.88 186 PRO A O 1
ATOM 1428 N N . TRP A 1 187 ? 17.270 -1.450 -20.210 1.00 83.25 187 TRP A N 1
ATOM 1429 C CA . TRP A 1 187 ? 18.266 -1.163 -21.257 1.00 83.25 187 TRP A CA 1
ATOM 1430 C C . TRP A 1 187 ? 19.653 -0.739 -20.738 1.00 83.25 187 TRP A C 1
ATOM 1432 O O . TRP A 1 187 ? 20.548 -0.506 -21.546 1.00 83.25 187 TRP A O 1
ATOM 1442 N N . ARG A 1 188 ? 19.865 -0.614 -19.417 1.00 80.75 188 ARG A N 1
ATOM 1443 C CA . ARG A 1 188 ? 21.180 -0.233 -18.853 1.00 80.75 188 ARG A CA 1
ATOM 1444 C C . ARG A 1 188 ? 22.143 -1.406 -18.645 1.00 80.75 188 ARG A C 1
ATOM 1446 O O . ARG A 1 188 ? 23.342 -1.210 -18.802 1.00 80.75 188 ARG A O 1
ATOM 1453 N N . GLY A 1 189 ? 21.624 -2.586 -18.312 1.00 79.50 189 GLY A N 1
ATOM 1454 C CA . GLY A 1 189 ? 22.393 -3.835 -18.137 1.00 79.50 189 GLY A CA 1
ATOM 1455 C C . GLY A 1 189 ? 21.763 -5.043 -18.845 1.00 79.50 189 GLY A C 1
ATOM 1456 O O . GLY A 1 189 ? 22.274 -6.154 -18.808 1.00 79.50 189 GLY A O 1
ATOM 1457 N N . GLY A 1 190 ? 20.634 -4.843 -19.528 1.00 86.12 190 GLY A N 1
ATOM 1458 C CA . GLY A 1 190 ? 19.838 -5.918 -20.106 1.00 86.12 190 GLY A CA 1
ATOM 1459 C C . GLY A 1 190 ? 18.761 -6.437 -19.150 1.00 86.12 190 GLY A C 1
ATOM 1460 O O . GLY A 1 190 ? 18.791 -6.234 -17.937 1.00 86.12 190 GLY A O 1
ATOM 1461 N N . VAL A 1 191 ? 17.781 -7.137 -19.724 1.00 85.75 191 VAL A N 1
ATOM 1462 C CA . VAL A 1 191 ? 16.581 -7.619 -19.018 1.00 85.75 191 VAL A CA 1
ATOM 1463 C C . VAL A 1 191 ? 16.933 -8.581 -17.876 1.00 85.75 191 VAL A C 1
ATOM 1465 O O . VAL A 1 191 ? 16.344 -8.502 -16.801 1.00 85.75 191 VA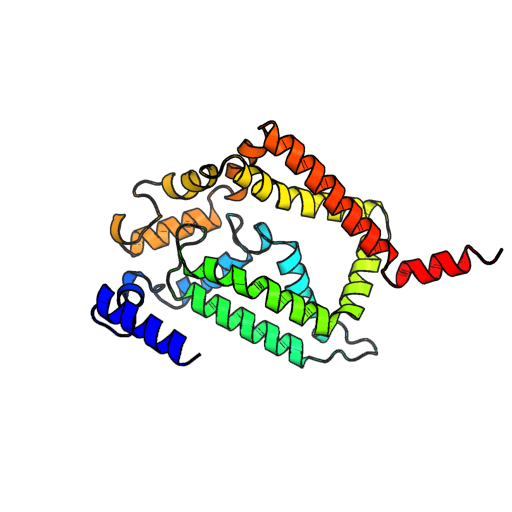L A O 1
ATOM 1468 N N . ALA A 1 192 ? 17.910 -9.472 -18.079 1.00 87.06 192 ALA A N 1
ATOM 1469 C CA . ALA A 1 192 ? 18.315 -10.450 -17.069 1.00 87.06 192 ALA A CA 1
ATOM 1470 C C . ALA A 1 192 ? 18.938 -9.780 -15.831 1.00 87.06 192 ALA A C 1
ATOM 1472 O O . ALA A 1 192 ? 18.428 -9.966 -14.726 1.00 87.06 192 ALA A O 1
ATOM 1473 N N . GLU A 1 193 ? 19.967 -8.948 -16.029 1.00 86.94 193 GLU A N 1
ATOM 1474 C CA . GLU A 1 193 ? 20.625 -8.196 -14.949 1.00 86.94 193 GLU A CA 1
ATOM 1475 C C . GLU A 1 193 ? 19.639 -7.268 -14.232 1.00 86.94 193 GLU A C 1
ATOM 1477 O O . GLU A 1 193 ? 19.661 -7.142 -13.007 1.00 86.94 193 GLU A O 1
ATOM 1482 N N . TRP A 1 194 ? 18.708 -6.666 -14.978 1.00 85.44 194 TRP A N 1
ATOM 1483 C CA . TRP A 1 194 ? 17.660 -5.836 -14.397 1.00 85.44 194 TRP A CA 1
ATOM 1484 C C . TRP A 1 194 ? 16.761 -6.627 -13.441 1.00 85.44 194 TRP A C 1
ATOM 1486 O O . TRP A 1 194 ? 16.554 -6.194 -12.307 1.00 85.44 194 TRP A O 1
ATOM 1496 N N . HIS A 1 195 ? 16.269 -7.807 -13.834 1.00 86.31 195 HIS A N 1
ATOM 1497 C CA . HIS A 1 195 ? 15.444 -8.639 -12.949 1.00 86.31 195 HIS A CA 1
ATOM 1498 C C . HIS A 1 195 ? 16.213 -9.181 -11.736 1.00 86.31 195 HIS A C 1
ATOM 1500 O O . HIS A 1 195 ? 15.619 -9.326 -10.665 1.00 86.31 195 HIS A O 1
ATOM 1506 N N . GLU A 1 196 ? 17.507 -9.470 -11.878 1.00 89.00 196 GLU A N 1
ATOM 1507 C CA . GLU A 1 196 ? 18.370 -9.861 -10.757 1.00 89.00 196 GLU A CA 1
ATOM 1508 C C . GLU A 1 196 ? 18.568 -8.714 -9.768 1.00 89.00 196 GLU A C 1
ATOM 1510 O O . GLU A 1 196 ? 18.363 -8.900 -8.568 1.00 89.00 196 GLU A O 1
ATOM 1515 N N . CYS A 1 197 ? 18.849 -7.504 -10.250 1.00 87.44 197 CYS A N 1
ATOM 1516 C CA . CYS A 1 197 ? 18.938 -6.361 -9.354 1.00 87.44 197 CYS A CA 1
ATOM 1517 C C . CYS A 1 197 ? 17.598 -6.062 -8.664 1.00 87.44 197 CYS A C 1
ATOM 1519 O O . CYS A 1 197 ? 17.556 -5.771 -7.470 1.00 87.44 197 CYS A O 1
ATOM 1521 N N . GLN A 1 198 ? 16.476 -6.179 -9.383 1.00 86.31 198 GLN A N 1
ATOM 1522 C CA . GLN A 1 198 ? 15.144 -6.026 -8.792 1.00 86.31 198 GLN A CA 1
ATOM 1523 C C . GLN A 1 198 ? 14.899 -7.048 -7.675 1.00 86.31 198 GLN A C 1
ATOM 1525 O O . GLN A 1 198 ? 14.356 -6.687 -6.634 1.00 86.31 198 GLN A O 1
ATOM 1530 N N . HIS A 1 199 ? 15.327 -8.302 -7.852 1.00 89.44 199 HIS A N 1
ATOM 1531 C CA . HIS A 1 199 ? 15.294 -9.309 -6.787 1.00 89.44 199 HIS A CA 1
ATOM 1532 C C . HIS A 1 199 ? 16.058 -8.847 -5.544 1.00 89.44 199 HIS A C 1
ATOM 1534 O O . HIS A 1 199 ? 15.539 -8.934 -4.430 1.00 89.44 199 HIS A O 1
ATOM 1540 N N . GLU A 1 200 ? 17.251 -8.290 -5.738 1.00 89.62 200 GLU A N 1
ATOM 1541 C CA . GLU A 1 200 ? 18.067 -7.788 -4.639 1.00 89.62 200 GLU A CA 1
ATOM 1542 C C . GLU A 1 200 ? 17.389 -6.623 -3.895 1.00 89.62 200 GLU A C 1
ATOM 1544 O O . GLU A 1 200 ? 17.243 -6.664 -2.669 1.00 89.62 200 GLU A O 1
ATOM 1549 N N . LEU A 1 201 ? 16.867 -5.645 -4.643 1.00 86.81 201 LEU A N 1
ATOM 1550 C CA . LEU A 1 201 ? 16.136 -4.497 -4.101 1.00 86.81 201 LEU A CA 1
ATOM 1551 C C . LEU A 1 201 ? 14.884 -4.915 -3.319 1.00 86.81 201 LEU A C 1
ATOM 1553 O O . LEU A 1 201 ? 14.588 -4.354 -2.264 1.00 86.81 201 LEU A O 1
ATOM 1557 N N . MET A 1 202 ? 14.142 -5.903 -3.816 1.00 87.12 202 MET A N 1
ATOM 1558 C CA . MET A 1 202 ? 12.899 -6.377 -3.204 1.00 87.12 202 MET A CA 1
ATOM 1559 C C . MET A 1 202 ? 13.102 -7.048 -1.851 1.00 87.12 202 MET A C 1
ATOM 1561 O O . MET A 1 202 ? 12.251 -6.906 -0.972 1.00 87.12 202 MET A O 1
ATOM 1565 N N . TRP A 1 203 ? 14.166 -7.829 -1.699 1.00 89.75 203 TRP A N 1
ATOM 1566 C CA . TRP A 1 203 ? 14.289 -8.754 -0.573 1.00 89.75 203 TRP A CA 1
ATOM 1567 C C . TRP A 1 203 ? 15.396 -8.387 0.404 1.00 89.75 203 TRP A C 1
ATOM 1569 O O . TRP A 1 203 ? 15.248 -8.652 1.597 1.00 89.75 203 TRP A O 1
ATOM 1579 N N . PHE A 1 204 ? 16.481 -7.788 -0.084 1.00 90.38 204 PHE A N 1
ATOM 1580 C CA . PHE A 1 204 ? 17.713 -7.638 0.689 1.00 90.38 204 PHE A CA 1
ATOM 1581 C C . PHE A 1 204 ? 18.097 -6.182 0.950 1.00 90.38 204 PHE A C 1
ATOM 1583 O O . PHE A 1 204 ? 18.830 -5.915 1.903 1.00 90.38 204 PHE A O 1
ATOM 1590 N N . SER A 1 205 ? 17.582 -5.234 0.167 1.00 87.19 205 SER A N 1
ATOM 1591 C CA . SER A 1 205 ? 17.812 -3.813 0.425 1.00 87.19 205 SER A CA 1
ATOM 1592 C C . SER A 1 205 ? 17.042 -3.293 1.638 1.00 87.19 205 SER A C 1
ATOM 1594 O O . SER A 1 205 ? 16.034 -3.845 2.083 1.00 87.19 205 SER A O 1
ATOM 1596 N N . ARG A 1 206 ? 17.532 -2.177 2.184 1.00 87.25 206 ARG A N 1
ATOM 1597 C CA . ARG A 1 206 ? 16.865 -1.462 3.273 1.00 87.25 206 ARG A CA 1
ATOM 1598 C C . ARG A 1 206 ? 15.486 -0.972 2.807 1.00 87.25 206 ARG A C 1
ATOM 1600 O O . ARG A 1 206 ? 15.370 -0.531 1.663 1.00 87.25 206 ARG A O 1
ATOM 1607 N N . PRO A 1 207 ? 14.455 -0.967 3.672 1.00 87.56 207 PRO A N 1
ATOM 1608 C CA . PRO A 1 207 ? 13.145 -0.497 3.258 1.00 87.56 207 PRO A CA 1
ATOM 1609 C C . PRO A 1 207 ? 13.134 0.933 2.743 1.00 87.56 207 PRO A C 1
ATOM 1611 O O . PRO A 1 207 ? 13.667 1.831 3.393 1.00 87.56 207 PRO A O 1
ATOM 1614 N N . MET A 1 208 ? 12.481 1.145 1.597 1.00 85.62 208 MET A N 1
ATOM 1615 C CA . MET A 1 208 ? 12.450 2.431 0.897 1.00 85.62 208 MET A CA 1
ATOM 1616 C C . MET A 1 208 ? 11.938 3.557 1.800 1.00 85.62 208 MET A C 1
ATOM 1618 O O . MET A 1 208 ? 12.493 4.651 1.808 1.00 85.62 208 MET A O 1
ATOM 1622 N N . GLY A 1 209 ? 10.930 3.274 2.631 1.00 86.38 209 GLY A N 1
ATOM 1623 C CA . GLY A 1 209 ? 10.393 4.250 3.579 1.00 86.38 209 GLY A CA 1
ATOM 1624 C C . GLY A 1 209 ? 11.405 4.739 4.622 1.00 86.38 209 GLY A C 1
ATOM 1625 O O . GLY A 1 209 ? 11.211 5.802 5.200 1.00 86.38 209 GLY A O 1
ATOM 1626 N N . VAL A 1 210 ? 12.496 4.006 4.856 1.00 90.69 210 VAL A N 1
ATOM 1627 C CA . VAL A 1 210 ? 13.522 4.413 5.819 1.00 90.69 210 VAL A CA 1
ATOM 1628 C C . VAL A 1 210 ? 14.384 5.554 5.280 1.00 90.69 210 VAL A C 1
ATOM 1630 O O . VAL A 1 210 ? 14.753 6.424 6.059 1.00 90.69 210 VAL A O 1
ATOM 1633 N N . TYR A 1 211 ? 14.646 5.597 3.970 1.00 88.69 211 TYR A N 1
ATOM 1634 C CA . TYR A 1 211 ? 15.357 6.714 3.331 1.00 88.69 211 TYR A CA 1
ATOM 1635 C C . TYR A 1 211 ? 14.572 8.024 3.468 1.00 88.69 211 TYR A C 1
ATOM 1637 O O . TYR A 1 211 ? 15.146 9.087 3.666 1.00 88.69 211 TYR A O 1
ATOM 1645 N N . ALA A 1 212 ? 13.241 7.939 3.456 1.00 90.38 212 ALA A N 1
ATOM 1646 C CA . ALA A 1 212 ? 12.384 9.106 3.612 1.00 90.38 212 ALA A CA 1
ATOM 1647 C C . ALA A 1 212 ? 12.382 9.691 5.035 1.00 90.38 212 ALA A C 1
ATOM 1649 O O . ALA A 1 212 ? 11.973 10.836 5.212 1.00 90.38 212 ALA A O 1
ATOM 1650 N N . LEU A 1 213 ? 12.828 8.950 6.061 1.00 93.12 213 LEU A N 1
ATOM 1651 C CA . LEU A 1 213 ? 12.763 9.416 7.454 1.00 93.12 213 LEU A CA 1
ATOM 1652 C C . LEU A 1 213 ? 13.651 10.636 7.726 1.00 93.12 213 LEU A C 1
ATOM 1654 O O . LEU A 1 213 ? 13.338 11.402 8.636 1.00 93.12 213 LEU A O 1
ATOM 1658 N N . ASP A 1 214 ? 14.695 10.864 6.929 1.00 91.50 214 ASP A N 1
ATOM 1659 C CA . ASP A 1 214 ? 15.579 12.025 7.088 1.00 91.50 214 ASP A CA 1
ATOM 1660 C C . ASP A 1 214 ? 14.812 13.350 6.929 1.00 91.50 214 ASP A C 1
ATOM 1662 O O . ASP A 1 214 ? 15.056 14.314 7.663 1.00 91.50 214 ASP A O 1
ATOM 1666 N N . GLY A 1 215 ? 13.767 13.366 6.092 1.00 92.06 215 GLY A N 1
ATOM 1667 C CA . GLY A 1 215 ? 12.886 14.522 5.918 1.00 92.06 215 GLY A CA 1
ATOM 1668 C C . GLY A 1 215 ? 12.110 14.917 7.183 1.00 92.06 215 GLY A C 1
ATOM 1669 O O . GLY A 1 215 ? 11.692 16.071 7.317 1.00 92.06 215 GLY A O 1
ATOM 1670 N N . ILE A 1 216 ? 11.958 14.008 8.156 1.00 94.69 216 ILE A N 1
ATOM 1671 C CA . ILE A 1 216 ? 11.309 14.292 9.449 1.00 94.69 216 ILE A CA 1
ATOM 1672 C C . ILE A 1 216 ? 12.179 15.210 10.311 1.00 94.69 216 ILE A C 1
ATOM 1674 O O . ILE A 1 216 ? 11.639 15.964 11.116 1.00 94.69 216 ILE A O 1
ATOM 1678 N N . GLY A 1 217 ? 13.504 15.198 10.125 1.00 93.69 217 GLY A N 1
ATOM 1679 C CA . GLY A 1 217 ? 14.431 16.068 10.855 1.00 93.69 217 GLY A CA 1
ATOM 1680 C C . GLY A 1 217 ? 14.280 17.557 10.523 1.00 93.69 217 GLY A C 1
ATOM 1681 O O . GLY A 1 217 ? 14.781 18.411 11.253 1.00 93.69 217 GLY A O 1
ATOM 1682 N N . THR A 1 218 ? 13.573 17.891 9.441 1.00 95.69 218 THR A N 1
ATOM 1683 C CA . THR A 1 218 ? 13.274 19.278 9.070 1.00 95.69 218 THR A CA 1
ATOM 1684 C C . THR A 1 218 ? 12.208 19.888 9.988 1.00 95.69 218 THR A C 1
ATOM 1686 O O . THR A 1 218 ? 11.322 19.195 10.487 1.00 95.69 218 THR A O 1
ATOM 1689 N N . ALA A 1 219 ? 12.224 21.214 10.174 1.00 96.31 219 ALA A N 1
ATOM 1690 C CA . ALA A 1 219 ? 11.203 21.896 10.980 1.00 96.31 219 ALA A CA 1
ATOM 1691 C C . ALA A 1 219 ? 9.773 21.625 10.463 1.00 96.31 219 ALA A C 1
ATOM 1693 O O . ALA A 1 219 ? 8.856 21.386 11.250 1.00 96.31 219 ALA A O 1
ATOM 1694 N N . GLY A 1 220 ? 9.598 21.601 9.137 1.00 96.00 220 GLY A N 1
ATOM 1695 C CA . GLY A 1 220 ? 8.333 21.250 8.497 1.00 96.00 220 GLY A CA 1
ATOM 1696 C C . GLY A 1 220 ? 7.922 19.795 8.738 1.00 96.00 220 GLY A C 1
ATOM 1697 O O . GLY A 1 220 ? 6.761 19.531 9.065 1.00 96.00 220 GLY A O 1
ATOM 1698 N N . GLY A 1 221 ? 8.875 18.863 8.651 1.00 96.50 221 GLY A N 1
ATOM 1699 C CA . GLY A 1 221 ? 8.678 17.443 8.934 1.00 96.50 221 GLY A CA 1
ATOM 1700 C C . GLY A 1 221 ? 8.222 17.184 10.367 1.00 96.50 221 GLY A C 1
ATOM 1701 O O . GLY A 1 221 ? 7.239 16.467 10.571 1.00 96.50 221 GLY A O 1
ATOM 1702 N N . VAL A 1 222 ? 8.852 17.830 11.354 1.00 97.31 222 VAL A N 1
ATOM 1703 C CA . VAL A 1 222 ? 8.459 17.740 12.772 1.00 97.31 222 VAL A CA 1
ATOM 1704 C C . VAL A 1 222 ? 7.031 18.247 12.986 1.00 97.31 222 VAL A C 1
ATOM 1706 O O . VAL A 1 222 ? 6.205 17.536 13.563 1.00 97.31 222 VAL A O 1
ATOM 1709 N N . VAL A 1 223 ? 6.712 19.451 12.493 1.00 97.94 223 VAL A N 1
ATOM 1710 C CA . VAL A 1 223 ? 5.370 20.045 12.644 1.00 97.94 223 VAL A CA 1
ATOM 1711 C C . VAL A 1 223 ? 4.308 19.165 11.984 1.00 97.94 223 VAL A C 1
ATOM 1713 O O . VAL A 1 223 ? 3.288 18.857 12.600 1.00 97.94 223 VAL A O 1
ATOM 1716 N N . THR A 1 224 ? 4.562 18.703 10.760 1.00 97.81 224 THR A N 1
ATOM 1717 C CA . THR A 1 224 ? 3.628 17.840 10.022 1.00 97.81 224 THR A CA 1
ATOM 1718 C C . THR A 1 224 ? 3.426 16.505 10.736 1.00 97.81 224 THR A C 1
ATOM 1720 O O . THR A 1 224 ? 2.293 16.050 10.870 1.00 97.81 224 THR A O 1
ATOM 1723 N N . SER A 1 225 ? 4.497 15.906 11.268 1.00 97.69 225 SER A N 1
ATOM 1724 C CA . SER A 1 225 ? 4.423 14.656 12.033 1.00 97.69 225 SER A CA 1
ATOM 1725 C C . SER A 1 225 ? 3.548 14.810 13.277 1.00 97.69 225 SER A C 1
ATOM 1727 O O . SER A 1 225 ? 2.729 13.940 13.561 1.00 97.69 225 SER A O 1
ATOM 1729 N N . PHE A 1 226 ? 3.659 15.935 13.989 1.00 98.06 226 PHE A N 1
ATOM 1730 C CA . PHE A 1 226 ? 2.822 16.223 15.156 1.00 98.06 226 PHE A CA 1
ATOM 1731 C C . PHE A 1 226 ? 1.344 16.414 14.784 1.00 98.06 226 PHE A C 1
ATOM 1733 O O . PHE A 1 226 ? 0.463 15.854 15.436 1.00 98.06 226 PHE A O 1
ATOM 1740 N N . VAL A 1 227 ? 1.064 17.147 13.701 1.00 98.06 227 VAL A N 1
ATOM 1741 C CA . VAL A 1 227 ? -0.303 17.327 13.181 1.00 98.06 227 VAL A CA 1
ATOM 1742 C C . VAL A 1 227 ? -0.918 15.984 12.784 1.00 98.06 227 VAL A C 1
ATOM 1744 O O . VAL A 1 227 ? -2.048 15.687 13.173 1.00 98.06 227 VAL A O 1
ATOM 1747 N N . VAL A 1 228 ? -0.169 15.141 12.067 1.00 97.69 228 VAL A N 1
ATOM 1748 C CA . VAL A 1 228 ? -0.606 13.790 11.682 1.00 97.69 228 VAL A CA 1
ATOM 1749 C C . VAL A 1 228 ? -0.829 12.913 12.913 1.00 97.69 228 VAL A C 1
ATOM 1751 O O . VAL A 1 228 ? -1.833 12.206 12.966 1.00 97.69 228 VAL A O 1
ATOM 1754 N N . ALA A 1 229 ? 0.045 12.980 13.922 1.00 98.12 229 ALA A N 1
ATOM 1755 C CA . ALA A 1 229 ? -0.111 12.234 15.169 1.00 98.12 229 ALA A CA 1
ATOM 1756 C C . ALA A 1 229 ? -1.415 12.599 15.894 1.00 98.12 229 ALA A C 1
ATOM 1758 O O . ALA A 1 229 ? -2.198 11.714 16.241 1.00 98.12 229 ALA A O 1
ATOM 1759 N N . ILE A 1 230 ? -1.683 13.896 16.085 1.00 98.31 230 ILE A N 1
ATOM 1760 C CA . ILE A 1 230 ? -2.915 14.369 16.732 1.00 98.31 230 ILE A CA 1
ATOM 1761 C C . ILE A 1 230 ? -4.141 13.970 15.915 1.00 98.31 230 ILE A C 1
ATOM 1763 O O . ILE A 1 230 ? -5.098 13.437 16.476 1.00 98.31 230 ILE A O 1
ATOM 1767 N N . GLY A 1 231 ? -4.113 14.198 14.598 1.00 97.88 231 GLY A N 1
ATOM 1768 C CA . GLY A 1 231 ? -5.220 13.856 13.710 1.00 97.88 231 GLY A CA 1
ATOM 1769 C C . GLY A 1 231 ? -5.537 12.362 13.741 1.00 97.88 231 GLY A C 1
ATOM 1770 O O . GLY A 1 231 ? -6.687 11.977 13.932 1.00 97.88 231 GLY A O 1
ATOM 1771 N N . LEU A 1 232 ? -4.514 11.511 13.637 1.00 97.06 232 LEU A N 1
ATOM 1772 C CA . LEU A 1 232 ? -4.666 10.060 13.689 1.00 97.06 232 LEU A CA 1
ATOM 1773 C C . LEU A 1 232 ? -5.214 9.588 15.040 1.00 97.06 232 LEU A C 1
ATOM 1775 O O . LEU A 1 232 ? -6.144 8.781 15.071 1.00 97.06 232 LEU A O 1
ATOM 1779 N N . LEU A 1 233 ? -4.662 10.085 16.150 1.00 97.75 233 LEU A N 1
ATOM 1780 C CA . LEU A 1 233 ? -5.134 9.725 17.486 1.00 97.75 233 LEU A CA 1
ATOM 1781 C C . LEU A 1 233 ? -6.589 10.165 17.694 1.00 97.75 233 LEU A C 1
ATOM 1783 O O . LEU A 1 233 ? -7.401 9.373 18.171 1.00 97.75 233 LEU A O 1
ATOM 1787 N N . GLY A 1 234 ? -6.932 11.388 17.280 1.00 97.44 234 GLY A N 1
ATOM 1788 C CA . GLY A 1 234 ? -8.299 11.904 17.308 1.00 97.44 234 GLY A CA 1
ATOM 1789 C C . GLY A 1 234 ? -9.260 11.031 16.500 1.00 97.44 234 GLY A C 1
ATOM 1790 O O . GLY A 1 234 ? -10.292 10.618 17.024 1.00 97.44 234 GLY A O 1
ATOM 1791 N N . CYS A 1 235 ? -8.891 10.659 15.271 1.00 96.50 235 CYS A N 1
ATOM 1792 C CA . CYS A 1 235 ? -9.676 9.749 14.434 1.00 96.50 235 CYS A CA 1
ATOM 1793 C C . CYS A 1 235 ? -9.880 8.374 15.086 1.00 96.50 235 CYS A C 1
ATOM 1795 O O . CYS A 1 235 ? -10.980 7.833 15.027 1.00 96.50 235 CYS A O 1
ATOM 1797 N N . LEU A 1 236 ? -8.855 7.804 15.729 1.00 95.69 236 LEU A N 1
ATOM 1798 C CA . LEU A 1 236 ? -8.970 6.513 16.419 1.00 95.69 236 LEU A CA 1
ATOM 1799 C C . LEU A 1 236 ? -9.872 6.587 17.658 1.00 95.69 236 LEU A C 1
ATOM 1801 O O . LEU A 1 236 ? -10.606 5.636 17.927 1.00 95.69 236 LEU A O 1
ATOM 1805 N N . ILE A 1 237 ? -9.836 7.699 18.397 1.00 95.75 237 ILE A N 1
ATOM 1806 C CA . ILE A 1 237 ? -10.725 7.940 19.542 1.00 95.75 237 ILE A CA 1
ATOM 1807 C C . ILE A 1 237 ? -12.173 8.099 19.069 1.00 95.75 237 ILE A C 1
ATOM 1809 O O . ILE A 1 237 ? -13.054 7.426 19.597 1.00 95.75 237 ILE A O 1
ATOM 1813 N N . LEU A 1 238 ? -12.415 8.920 18.041 1.00 94.88 238 LEU A N 1
ATOM 1814 C CA . LEU A 1 238 ? -13.749 9.096 17.456 1.00 94.88 238 LEU A CA 1
ATOM 1815 C C . LEU A 1 238 ? -14.301 7.773 16.922 1.00 94.88 238 LEU A C 1
ATOM 1817 O O . LEU A 1 238 ? -15.428 7.398 17.238 1.00 94.88 238 LEU A O 1
ATOM 1821 N N . LEU A 1 239 ? -13.480 7.017 16.186 1.00 92.94 239 LEU A N 1
ATOM 1822 C CA . LEU A 1 239 ? -13.856 5.697 15.694 1.00 92.94 239 LEU A CA 1
ATOM 1823 C C . LEU A 1 239 ? -14.211 4.758 16.850 1.00 92.94 239 LEU A C 1
ATOM 1825 O O . LEU A 1 239 ? -15.232 4.085 16.792 1.00 92.94 239 LEU A O 1
ATOM 1829 N N . ARG A 1 240 ? -13.403 4.709 17.914 1.00 92.62 240 ARG A N 1
ATOM 1830 C CA . ARG A 1 240 ? -13.695 3.882 19.093 1.00 92.62 240 ARG A CA 1
ATOM 1831 C C . ARG A 1 240 ? -15.055 4.230 19.711 1.00 92.62 240 ARG A C 1
ATOM 1833 O O . ARG A 1 240 ? -15.812 3.312 20.020 1.00 92.62 240 ARG A O 1
ATOM 1840 N N . ASP A 1 241 ? -15.348 5.517 19.871 1.00 90.25 241 ASP A N 1
ATOM 1841 C CA . ASP A 1 241 ? -16.566 6.015 20.519 1.00 90.25 241 ASP A CA 1
ATOM 1842 C C . ASP A 1 241 ? -17.837 5.756 19.692 1.00 90.25 241 ASP A C 1
ATOM 1844 O O . ASP A 1 241 ? -18.913 5.514 20.247 1.00 90.25 241 ASP A O 1
ATOM 1848 N N . GLU A 1 242 ? -17.730 5.783 18.363 1.00 88.44 242 GLU A N 1
ATOM 1849 C CA . GLU A 1 242 ? -18.859 5.521 17.466 1.00 88.44 242 GLU A CA 1
ATOM 1850 C C . GLU A 1 242 ? -19.185 4.030 17.310 1.00 88.44 242 GLU A C 1
ATOM 1852 O O . GLU A 1 242 ? -20.302 3.680 16.908 1.00 88.44 242 GLU A O 1
ATOM 1857 N N . LEU A 1 243 ? -18.246 3.140 17.645 1.00 85.38 243 LEU A N 1
ATOM 1858 C CA . LEU A 1 243 ? -18.427 1.704 17.471 1.00 85.38 243 LEU A CA 1
ATOM 1859 C C . LEU A 1 243 ? -19.426 1.114 18.493 1.00 85.38 243 LEU A C 1
ATOM 1861 O O . LEU A 1 243 ? -19.435 1.490 19.668 1.00 85.38 243 LEU A O 1
ATOM 1865 N N . PRO A 1 244 ? -20.257 0.124 18.095 1.00 65.69 244 PRO A N 1
ATOM 1866 C CA . PRO A 1 244 ? -21.413 -0.336 18.880 1.00 65.69 244 PRO A CA 1
ATOM 1867 C C . PRO A 1 244 ? -21.108 -0.826 20.307 1.00 65.69 244 PRO A C 1
ATOM 1869 O O . PRO A 1 244 ? -21.994 -0.829 21.158 1.00 65.69 244 PRO A O 1
ATOM 1872 N N . GLY A 1 245 ? -19.870 -1.256 20.573 1.00 61.38 245 GLY A N 1
ATOM 1873 C CA . GLY A 1 245 ? -19.458 -1.809 21.865 1.00 61.38 245 GLY A CA 1
ATOM 1874 C C . GLY A 1 245 ? -19.388 -0.793 23.011 1.00 61.38 245 GLY A C 1
ATOM 1875 O O . GLY A 1 245 ? -19.567 -1.199 24.158 1.00 61.38 245 GLY A O 1
ATOM 1876 N N . ASP A 1 246 ? -19.163 0.497 22.727 1.00 54.78 246 ASP A N 1
ATOM 1877 C CA . ASP A 1 246 ? -19.040 1.537 23.766 1.00 54.78 246 ASP A CA 1
ATOM 1878 C C . ASP A 1 246 ? -20.374 2.262 24.042 1.00 54.78 246 ASP A C 1
ATOM 1880 O O . ASP A 1 246 ? -20.650 2.640 25.184 1.00 54.78 246 ASP A O 1
ATOM 1884 N N . ARG A 1 247 ? -21.281 2.351 23.049 1.00 56.78 247 ARG A N 1
ATOM 1885 C CA . ARG A 1 247 ? -22.645 2.898 23.244 1.00 56.78 247 ARG A CA 1
ATOM 1886 C C . ARG A 1 247 ? -23.426 2.144 24.322 1.00 56.78 247 ARG A C 1
ATOM 1888 O O . ARG A 1 247 ? -24.074 2.771 25.156 1.00 56.78 247 ARG A O 1
ATOM 1895 N N . GLY A 1 248 ? -23.311 0.814 24.344 1.00 54.12 248 GLY A N 1
ATOM 1896 C CA . GLY A 1 248 ? -23.964 -0.023 25.353 1.00 54.12 248 GLY A CA 1
ATOM 1897 C C . GLY A 1 248 ? -23.418 0.178 26.771 1.00 54.12 248 GLY A C 1
ATOM 1898 O O . GLY A 1 248 ? -24.181 0.090 27.725 1.00 54.12 248 GLY A O 1
ATOM 1899 N N . ARG A 1 249 ? -22.125 0.503 26.940 1.00 55.38 249 ARG A N 1
ATOM 1900 C CA . ARG A 1 249 ? -21.543 0.784 28.268 1.00 55.38 249 ARG A CA 1
ATOM 1901 C C . ARG A 1 249 ? -21.896 2.175 28.784 1.00 55.38 249 ARG A C 1
ATOM 1903 O O . ARG A 1 249 ? -22.173 2.310 29.970 1.00 55.38 249 ARG A O 1
ATOM 1910 N N . ARG A 1 250 ? -21.923 3.194 27.914 1.00 56.28 250 ARG A N 1
ATOM 1911 C CA . ARG A 1 250 ? -22.319 4.559 28.309 1.00 56.28 250 ARG A CA 1
ATOM 1912 C C . ARG A 1 250 ? -23.804 4.662 28.671 1.00 56.28 250 ARG A C 1
ATOM 1914 O O . ARG A 1 250 ? -24.128 5.403 29.587 1.00 56.28 250 ARG A O 1
ATOM 1921 N N . GLN A 1 251 ? -24.689 3.906 28.013 1.00 54.66 251 GLN A N 1
ATOM 1922 C CA . GLN A 1 251 ? -26.116 3.882 28.374 1.00 54.66 251 GLN A CA 1
ATOM 1923 C C . GLN A 1 251 ? -26.384 3.273 29.756 1.00 54.66 251 GLN A C 1
ATOM 1925 O O . GLN A 1 251 ? -27.278 3.743 30.444 1.00 54.66 251 GLN A O 1
ATOM 1930 N N . VAL A 1 252 ? -25.607 2.270 30.175 1.00 56.31 252 VAL A N 1
ATOM 1931 C CA . VAL A 1 252 ? -25.769 1.629 31.494 1.00 56.31 252 VAL A CA 1
ATOM 1932 C C . VAL A 1 252 ? -25.170 2.478 32.622 1.00 56.31 252 VAL A C 1
ATOM 1934 O O . VAL A 1 252 ? -25.662 2.441 33.739 1.00 56.31 252 VAL A O 1
ATOM 1937 N N . ALA A 1 253 ? -24.140 3.281 32.341 1.00 56.34 253 ALA A N 1
ATOM 1938 C CA . ALA A 1 253 ? -23.505 4.150 33.337 1.00 56.34 253 ALA A CA 1
ATOM 1939 C C . ALA A 1 253 ? -24.238 5.489 33.581 1.00 56.34 253 ALA A C 1
ATOM 1941 O O . ALA A 1 253 ? -23.798 6.266 34.421 1.00 56.34 253 ALA A O 1
ATOM 1942 N N . GLY A 1 254 ? -25.303 5.793 32.829 1.00 54.81 254 GLY A N 1
ATOM 1943 C CA . GLY A 1 254 ? -26.057 7.054 32.918 1.00 54.81 254 GLY A CA 1
ATOM 1944 C C . GLY A 1 254 ? -27.459 6.926 33.520 1.00 54.81 254 GLY A C 1
ATOM 1945 O O . GLY A 1 254 ? -28.238 7.870 33.408 1.00 54.81 254 GLY A O 1
ATOM 1946 N N . THR A 1 255 ? -27.805 5.767 34.085 1.00 52.22 255 THR A N 1
ATOM 1947 C CA . THR A 1 255 ? -29.134 5.478 34.659 1.00 52.22 255 THR A CA 1
ATOM 1948 C C . THR A 1 255 ? -29.159 5.356 36.184 1.00 52.22 255 THR A C 1
ATOM 1950 O O . THR A 1 255 ? -30.196 4.965 36.713 1.00 52.22 255 THR A O 1
ATOM 1953 N N . ASP A 1 256 ? -28.076 5.726 36.873 1.00 44.69 256 ASP A N 1
ATOM 1954 C CA . ASP A 1 256 ? -27.994 5.742 38.342 1.00 44.69 256 ASP A CA 1
ATOM 1955 C C . ASP A 1 256 ? -27.918 7.175 38.893 1.00 44.69 256 ASP A C 1
ATOM 1957 O O . ASP A 1 256 ? -27.123 7.981 38.349 1.00 44.69 256 ASP A O 1
#

Foldseek 3Di:
DVVVLVVQQVVCCVVPVGSDVCVQVDPLFFQPDPVQLVVQLVLCADFQQAHCCLQPVPLNVLLVCLLCVQVPPPDDDRQDNVLSVVLVVVSVVLSSVLSGGRDQGPDLTDSSVVCVVVSVVSSVSSCVRCVLVVLVVLLVQLVDPVSLVVVLVVVLVSCLLVLLCVQVVCLLVCLQVVDVVGLSGQVRPHSVVNSVVSVCSRHPDHHSSVSSNVSCPDPSNVVVSVVCSVVSSVVSVVSNCPRPVNVVVVVVVPPD

pLDDT: mean 86.61, std 11.6, range [44.69, 98.31]

Sequence (256 aa):
MAVGIALASLFNVIRFGSVLNTSYLEPELHTPGIGRTLEYVVTLFVSPSGGMLVFWPAASFLLATACLLPLVLRSGRRLDLRPALVLVAVIAGLTIGFASWWTPFGWSGYGPRLTFPWVLPLVLIGLVAYGEALGQLAGRLLAPAWRLLLVFAVIFAFALPHVGQMWQPDSTAEFFQDKSPPCDAPWRGGVAEWHECQHELMWFSRPMGVYALDGIGTAGGVVTSFVVAIGLLGCLILLRDELPGDRGRRQVAGTD